Protein AF-0000000079069691 (afdb_homodimer)

Organism: Streptomyces microflavus (NCBI:txid1919)

InterPro domains:
  IPR021354 Protein of unknown function DUF2975 [PF11188] (45-163)

Foldseek 3Di:
DDPVVLVVVLVVLVVVLVVLVVVLVVLVCCLPVVPPVVPDDPPVNVVSVLVSLLSVLVNLLSVLVNVCSVCVVVVVCPDPVVLVSLVSNLVSLLVSLVSLVVVLVVCCVVCVVPVVVSVVSNVVSVVSNVVSVVSVVVSVVVVVVVVVVVVVVVVVVVVVVVD/DDPVVLVVVLVVLVVVLVVLVVVLVVLVCCLPVVPPVVPDDPPVNVVSVLVSLLSVLVNLLSVLVNVCSVCVVVVVCPDPVVLVSLVSNLVSLLVSLVSLVVVLVVCCVVCVVPVVVSVVSNVVSVVSNVVSVVSVVVSVVVVVVVVVVVVVVVVVVVVVVVD

Nearest PDB structures (foldseek):
  3g67-assembly1_A  TM=4.448E-01  e=9.201E+00  Thermotoga maritima
  3ja6-assembly1_I  TM=3.998E-01  e=8.720E+00  Escherichia coli
  3g67-assembly1_A  TM=4.452E-01  e=9.201E+00  Thermotoga maritima
  3ja6-assembly1_I  TM=4.001E-01  e=8.720E+00  Escherichia coli

Secondary structure (DSSP, 8-state):
--HHHHHHHHHHHHHHHHHHHHHHHHHHHHHHS---S--S-TTHHHHHHHHHHHHHHHHHHHHHHHHHHHHHHHT-TTSHHHHHHHHHHHHHHHHHHHHHHHHHHHHGGGGTT-HHHHHHHHHHHHHHHHHHHHHHHHHHHHHHHHHHHHHHHHHHHHHHHH-/--HHHHHHHHHHHHHHHHHHHHHHHHHHHHHHS---S--S-TTHHHHHHHHHHHHHHHHHHHHHHHHHHHHHHHT-TTSHHHHHHHHHHHHHHHHHHHHHHHHHHHHGGGGTT-HHHHHHHHHHHHHHHHHHHHHHHHHHHHHHHHHHHHHHHHHHHHHHHH-

Solvent-accessible surface area (backbone atoms only — not comparable to full-atom values): 17188 Å² total; per-residue (Å²): 135,59,68,66,59,52,52,50,50,51,50,51,49,50,51,51,50,52,48,51,51,50,54,49,49,51,50,51,45,44,63,68,66,58,67,45,75,81,70,76,82,74,72,55,56,62,52,48,52,52,50,50,53,39,51,50,29,50,49,52,33,50,52,36,49,51,54,48,54,53,26,60,74,68,68,52,60,88,36,76,62,48,56,50,37,51,49,50,34,38,50,25,39,46,51,34,26,52,52,47,46,50,52,45,59,69,47,36,75,77,33,64,88,41,58,64,58,50,49,50,49,51,48,50,31,51,49,41,46,48,50,30,48,52,53,49,52,52,50,50,50,41,52,50,52,50,50,51,34,52,50,48,44,49,54,33,52,55,50,34,70,73,76,134,59,69,64,59,52,52,50,50,50,50,51,50,48,50,51,52,53,47,51,52,48,54,48,50,51,50,50,45,44,63,69,66,59,67,44,75,80,70,77,81,73,71,54,56,60,52,50,52,52,50,50,52,40,49,48,28,52,50,53,33,50,52,36,49,52,52,49,53,55,26,60,73,68,68,51,59,88,36,74,60,47,57,49,38,52,49,49,33,38,50,26,39,45,51,34,25,50,52,47,47,51,52,45,60,68,47,38,76,79,33,65,88,42,57,63,58,49,50,51,51,52,48,51,31,50,50,41,44,46,49,31,48,53,52,49,53,51,50,51,50,41,52,50,51,49,51,51,34,52,49,49,45,49,55,31,51,54,50,34,70,73,74

pLDDT: mean 80.6, std 13.01, range [38.53, 94.62]

Sequence (326 aa):
MGKSAVRALRAVLVVVLTGTVFVQALMVWALVGGNDPEDGSLPLTPLRVITILGIGTAQVALVCVWRLVTMVRRGTVFSHAAFRYVDVIIGAIVAAALVWFAVTAINAPGQREDPGVTLIMAGVGVAVLGVALIVLVLRMLLAQAVARDVEAAQMQAELGEVIMGKSAVRALRAVLVVVLTGTVFVQALMVWALVGGNDPEDGSLPLTPLRVITILGIGTAQVALVCVWRLVTMVRRGTVFSHAAFRYVDVIIGAIVAAALVWFAVTAINAPGQREDPGVTLIMAGVGVAVLGVALIVLVLRMLLAQAVARDVEAAQMQAELGEVI

Structure (mmCIF, N/CA/C/O backbone):
data_AF-0000000079069691-model_v1
#
loop_
_entity.id
_entity.type
_entity.pdbx_description
1 polymer 'DUF2975 domain-containing protein'
#
loop_
_atom_site.group_PDB
_atom_site.id
_atom_site.type_symbol
_atom_site.label_atom_id
_atom_site.label_alt_id
_atom_site.label_comp_id
_atom_site.label_asym_id
_atom_site.label_entity_id
_atom_site.label_seq_id
_atom_site.pdbx_PDB_ins_code
_atom_site.Cartn_x
_atom_site.Cartn_y
_atom_site.Cartn_z
_atom_site.occupancy
_atom_site.B_iso_or_equiv
_atom_site.auth_seq_id
_atom_site.auth_comp_id
_atom_site.auth_asym_id
_atom_site.auth_atom_id
_atom_site.pdbx_PDB_model_num
ATOM 1 N N . MET A 1 1 ? -0.326 -21.062 6.043 1 66.88 1 MET A N 1
ATOM 2 C CA . MET A 1 1 ? -0.827 -20.203 7.109 1 66.88 1 MET A CA 1
ATOM 3 C C . MET A 1 1 ? -1.769 -20.969 8.031 1 66.88 1 MET A C 1
ATOM 5 O O . MET A 1 1 ? -2.635 -21.719 7.562 1 66.88 1 MET A O 1
ATOM 9 N N . GLY A 1 2 ? -1.333 -20.875 9.445 1 76.12 2 GLY A N 1
ATOM 10 C CA . GLY A 1 2 ? -2.146 -21.578 10.414 1 76.12 2 GLY A CA 1
ATOM 11 C C . GLY A 1 2 ? -3.502 -20.938 10.648 1 76.12 2 GLY A C 1
ATOM 12 O O . GLY A 1 2 ? -3.711 -19.781 10.305 1 76.12 2 GLY A O 1
ATOM 13 N N . LYS A 1 3 ? -4.426 -21.609 11.023 1 83.88 3 LYS A N 1
ATOM 14 C CA . LYS A 1 3 ? -5.793 -21.188 11.32 1 83.88 3 LYS A CA 1
ATOM 15 C C . LYS A 1 3 ? -5.809 -20.016 12.281 1 83.88 3 LYS A C 1
ATOM 17 O O . LYS A 1 3 ? -6.625 -19.094 12.148 1 83.88 3 LYS A O 1
ATOM 22 N N . SER A 1 4 ? -4.875 -20.141 13.164 1 86.5 4 SER A N 1
ATOM 23 C CA . SER A 1 4 ? -4.832 -19.078 14.164 1 86.5 4 SER A CA 1
ATOM 24 C C . SER A 1 4 ? -4.449 -17.75 13.539 1 86.5 4 SER A C 1
ATOM 26 O O . SER A 1 4 ? -4.977 -16.703 13.922 1 86.5 4 SER A O 1
ATOM 28 N N . ALA A 1 5 ? -3.531 -17.719 12.617 1 83.81 5 ALA A N 1
ATOM 29 C CA . ALA A 1 5 ? -3.098 -16.5 11.938 1 83.81 5 ALA A CA 1
ATOM 30 C C . ALA A 1 5 ? -4.238 -15.875 11.141 1 83.81 5 ALA A C 1
ATOM 32 O O . ALA A 1 5 ? -4.43 -14.656 11.156 1 83.81 5 ALA A O 1
ATOM 33 N N . VAL A 1 6 ? -4.973 -16.734 10.578 1 86.06 6 VAL A N 1
ATOM 34 C CA . VAL A 1 6 ? -6.09 -16.266 9.766 1 86.06 6 VAL A CA 1
ATOM 35 C C . VAL A 1 6 ? -7.16 -15.641 10.664 1 86.06 6 VAL A C 1
ATOM 37 O O . VAL A 1 6 ? -7.695 -14.57 10.359 1 86.06 6 VAL A O 1
ATOM 40 N N . ARG A 1 7 ? -7.438 -16.328 11.734 1 88 7 ARG A N 1
ATOM 41 C CA . ARG A 1 7 ? -8.438 -15.82 12.664 1 88 7 ARG A CA 1
ATOM 42 C C . ARG A 1 7 ? -8.008 -14.469 13.242 1 88 7 ARG A C 1
ATOM 44 O O . ARG A 1 7 ? -8.828 -13.562 13.391 1 88 7 ARG A O 1
ATOM 51 N N . ALA A 1 8 ? -6.742 -14.414 13.562 1 89.81 8 ALA A N 1
ATOM 52 C CA . ALA A 1 8 ? -6.203 -13.164 14.094 1 89.81 8 ALA A CA 1
ATOM 53 C C . ALA A 1 8 ? -6.32 -12.039 13.078 1 89.81 8 ALA A C 1
ATOM 55 O O . ALA A 1 8 ? -6.711 -10.922 13.422 1 89.81 8 ALA A O 1
ATOM 56 N N . LEU A 1 9 ? -6 -12.312 11.867 1 89.5 9 LEU A N 1
ATOM 57 C CA . LEU A 1 9 ? -6.082 -11.312 10.812 1 89.5 9 LEU A CA 1
ATOM 58 C C . LEU A 1 9 ? -7.523 -10.852 10.609 1 89.5 9 LEU A C 1
ATOM 60 O O . LEU A 1 9 ? -7.789 -9.656 10.508 1 89.5 9 LEU A O 1
ATOM 64 N N . ARG A 1 10 ? -8.422 -11.75 10.641 1 90.12 10 ARG A N 1
ATOM 65 C CA . ARG A 1 10 ? -9.836 -11.422 10.492 1 90.12 10 ARG A CA 1
ATOM 66 C C . ARG A 1 10 ? -10.32 -10.547 11.648 1 90.12 10 ARG A C 1
ATOM 68 O O . ARG A 1 10 ? -11.062 -9.594 11.438 1 90.12 10 ARG A O 1
ATOM 75 N N . ALA A 1 11 ? -9.859 -10.898 12.758 1 92 11 ALA A N 1
ATOM 76 C CA . ALA A 1 11 ? -10.227 -10.109 13.93 1 92 11 ALA A CA 1
ATOM 77 C C . ALA A 1 11 ? -9.727 -8.672 13.812 1 92 11 ALA A C 1
ATOM 79 O O . ALA A 1 11 ? -10.469 -7.727 14.07 1 92 11 ALA A O 1
ATOM 80 N N . VAL A 1 12 ? -8.484 -8.578 13.391 1 91.19 12 VAL A N 1
ATOM 81 C CA . VAL A 1 12 ? -7.898 -7.258 13.211 1 91.19 12 VAL A CA 1
ATOM 82 C C . VAL A 1 12 ? -8.688 -6.484 12.156 1 91.19 12 VAL A C 1
ATOM 84 O O . VAL A 1 12 ? -8.992 -5.305 12.344 1 91.19 12 VAL A O 1
ATOM 87 N N . LEU A 1 13 ? -9.023 -7.082 11.133 1 92.75 13 LEU A N 1
ATOM 88 C CA . LEU A 1 13 ? -9.766 -6.438 10.055 1 92.75 13 LEU A CA 1
ATOM 89 C C . LEU A 1 13 ? -11.148 -5.988 10.531 1 92.75 13 LEU A C 1
ATOM 91 O O . LEU A 1 13 ? -11.578 -4.875 10.234 1 92.75 13 LEU A O 1
ATOM 95 N N . VAL A 1 14 ? -11.812 -6.789 11.32 1 92.94 14 VAL A N 1
ATOM 96 C CA . VAL A 1 14 ? -13.133 -6.461 11.844 1 92.94 14 VAL A CA 1
ATOM 97 C C . VAL A 1 14 ? -13.031 -5.242 12.758 1 92.94 14 VAL A C 1
ATOM 99 O O . VAL A 1 14 ? -13.859 -4.328 12.672 1 92.94 14 VAL A O 1
ATOM 102 N N . VAL A 1 15 ? -12.023 -5.246 13.539 1 92.75 15 VAL A N 1
ATOM 103 C CA . VAL A 1 15 ? -11.828 -4.141 14.469 1 92.75 15 VAL A CA 1
ATOM 104 C C . VAL A 1 15 ? -11.555 -2.854 13.695 1 92.75 15 VAL A C 1
ATOM 106 O O . VAL A 1 15 ? -12.133 -1.807 13.992 1 92.75 15 VAL A O 1
ATOM 109 N N . VAL A 1 16 ? -10.703 -2.99 12.727 1 91.69 16 VAL A N 1
ATOM 110 C CA . VAL A 1 16 ? -10.352 -1.814 11.93 1 91.69 16 VAL A CA 1
ATOM 111 C C . VAL A 1 16 ? -11.57 -1.342 11.141 1 91.69 16 VAL A C 1
ATOM 113 O O . VAL A 1 16 ? -11.852 -0.142 11.078 1 91.69 16 VAL A O 1
ATOM 116 N N . LEU A 1 17 ? -12.297 -2.256 10.586 1 92.56 17 LEU A N 1
ATOM 117 C CA . LEU A 1 17 ? -13.477 -1.907 9.805 1 92.56 17 LEU A CA 1
ATOM 118 C C . LEU A 1 17 ? -14.539 -1.255 10.688 1 92.56 17 LEU A C 1
ATOM 120 O O . LEU A 1 17 ? -15.078 -0.203 10.336 1 92.56 17 LEU A O 1
ATOM 124 N N . THR A 1 18 ? -14.82 -1.859 11.82 1 92.56 18 THR A N 1
ATOM 125 C CA . THR A 1 18 ? -15.805 -1.308 12.742 1 92.56 18 THR A CA 1
ATOM 126 C C . THR A 1 18 ? -15.375 0.071 13.234 1 92.56 18 THR A C 1
ATOM 128 O O . THR A 1 18 ? -16.188 0.993 13.312 1 92.56 18 THR A O 1
ATOM 131 N N . GLY A 1 19 ? -14.117 0.149 13.523 1 90.25 19 GLY A N 1
ATOM 132 C CA . GLY A 1 19 ? -13.586 1.432 13.953 1 90.25 19 GLY A CA 1
ATOM 133 C C . GLY A 1 19 ? -13.719 2.52 12.906 1 90.25 19 GLY A C 1
ATOM 134 O O . GLY A 1 19 ? -14.133 3.639 13.219 1 90.25 19 GLY A O 1
ATOM 135 N N . THR A 1 20 ? -13.375 2.266 11.719 1 89.75 20 THR A N 1
ATOM 136 C CA . THR A 1 20 ? -13.461 3.248 10.648 1 89.75 20 THR A CA 1
ATOM 137 C C . THR A 1 20 ? -14.914 3.625 10.375 1 89.75 20 THR A C 1
ATOM 139 O O . THR A 1 20 ? -15.219 4.793 10.117 1 89.75 20 THR A O 1
ATOM 142 N N . VAL A 1 21 ? -15.789 2.693 10.438 1 90.5 21 VAL A N 1
ATOM 143 C CA . VAL A 1 21 ? -17.203 2.971 10.242 1 90.5 21 VAL A CA 1
ATOM 144 C C . VAL A 1 21 ? -17.719 3.885 11.352 1 90.5 21 VAL A C 1
ATOM 146 O O . VAL A 1 21 ? -18.484 4.816 11.094 1 90.5 21 VAL A O 1
ATOM 149 N N . PHE A 1 22 ? -17.234 3.691 12.562 1 91.25 22 PHE A N 1
ATOM 150 C CA . PHE A 1 22 ? -17.641 4.508 13.703 1 91.25 22 PHE A CA 1
ATOM 151 C C . PHE A 1 22 ? -17.156 5.941 13.531 1 91.25 22 PHE A C 1
ATOM 153 O O . PHE A 1 22 ? -17.922 6.887 13.711 1 91.25 22 PHE A O 1
ATOM 160 N N . VAL A 1 23 ? -15.953 5.996 13.195 1 85.19 23 VAL A N 1
ATOM 161 C CA . VAL A 1 23 ? -15.391 7.328 12.984 1 85.19 23 VAL A CA 1
ATOM 162 C C . VAL A 1 23 ? -16.141 8.031 11.852 1 85.19 23 VAL A C 1
ATOM 164 O O . VAL A 1 23 ? -16.438 9.219 11.953 1 85.19 23 VAL A O 1
ATOM 167 N N . GLN A 1 24 ? -16.375 7.309 10.828 1 86.88 24 GLN A N 1
ATOM 168 C CA . GLN A 1 24 ? -17.094 7.875 9.688 1 86.88 24 GLN A CA 1
ATOM 169 C C . GLN A 1 24 ? -18.5 8.312 10.086 1 86.88 24 GLN A C 1
ATOM 171 O O . GLN A 1 24 ? -18.953 9.398 9.703 1 86.88 24 GLN A O 1
ATOM 176 N N . ALA A 1 25 ? -19.203 7.531 10.82 1 88.12 25 ALA A N 1
ATOM 177 C CA . ALA A 1 25 ? -20.547 7.863 11.289 1 88.12 25 ALA A CA 1
ATOM 178 C C . ALA A 1 25 ? -20.547 9.117 12.156 1 88.12 25 ALA A C 1
ATOM 180 O O . ALA A 1 25 ? -21.422 9.977 12.031 1 88.12 25 ALA A O 1
ATOM 181 N N . LEU A 1 26 ? -19.578 9.219 13.023 1 84.44 26 LEU A N 1
ATOM 182 C CA . LEU A 1 26 ? -19.438 10.398 13.867 1 84.44 26 LEU A CA 1
ATOM 183 C C . LEU A 1 26 ? -19.188 11.648 13.031 1 84.44 26 LEU A C 1
ATOM 185 O O . LEU A 1 26 ? -19.719 12.719 13.328 1 84.44 26 LEU A O 1
ATOM 189 N N . MET A 1 27 ? -18.375 11.445 12.078 1 80.12 27 MET A N 1
ATOM 190 C CA . MET A 1 27 ? -18.078 12.57 11.195 1 80.12 27 MET A CA 1
ATOM 191 C C . MET A 1 27 ? -19.328 13.023 10.453 1 80.12 27 MET A C 1
ATOM 193 O O . MET A 1 27 ? -19.594 14.219 10.328 1 80.12 27 MET A O 1
ATOM 197 N N . VAL A 1 28 ? -20.062 12.094 9.922 1 81.88 28 VAL A N 1
ATOM 198 C CA . VAL A 1 28 ? -21.297 12.406 9.203 1 81.88 28 VAL A CA 1
ATOM 199 C C . VAL A 1 28 ? -22.297 13.055 10.148 1 81.88 28 VAL A C 1
ATOM 201 O O . VAL A 1 28 ? -22.969 14.031 9.789 1 81.88 28 VAL A O 1
ATOM 204 N N . TRP A 1 29 ? -22.359 12.516 11.367 1 81.69 29 TRP A N 1
ATOM 205 C CA . TRP A 1 29 ? -23.266 13.07 12.383 1 81.69 29 TRP A CA 1
ATOM 206 C C . TRP A 1 29 ? -22.906 14.523 12.688 1 81.69 29 TRP A C 1
ATOM 208 O O . TRP A 1 29 ? -23.781 15.375 12.789 1 81.69 29 TRP A O 1
ATOM 218 N N . ALA A 1 30 ? -21.703 14.742 12.812 1 75.62 30 ALA A N 1
ATOM 219 C CA . ALA A 1 30 ? -21.234 16.109 13.07 1 75.62 30 ALA A CA 1
ATOM 220 C C . ALA A 1 30 ? -21.547 17.031 11.898 1 75.62 30 ALA A C 1
ATOM 222 O O . ALA A 1 30 ? -21.828 18.203 12.086 1 75.62 30 ALA A O 1
ATOM 223 N N . LEU A 1 31 ? -21.484 16.469 10.789 1 72.94 31 LEU A N 1
ATOM 224 C CA . LEU A 1 31 ? -21.766 17.25 9.586 1 72.94 31 LEU A CA 1
ATOM 225 C C . LEU A 1 31 ? -23.25 17.594 9.492 1 72.94 31 LEU A C 1
ATOM 227 O O . LEU A 1 31 ? -23.609 18.719 9.133 1 72.94 31 LEU A O 1
ATOM 231 N N . VAL A 1 32 ? -24.094 16.656 9.773 1 72 32 VAL A N 1
ATOM 232 C CA . VAL A 1 32 ? -25.531 16.844 9.633 1 72 32 VAL A CA 1
ATOM 233 C C . VAL A 1 32 ? -26.062 17.609 10.844 1 72 32 VAL A C 1
ATOM 235 O O . VAL A 1 32 ? -27 18.391 10.719 1 72 32 VAL A O 1
ATOM 238 N N . GLY A 1 33 ? -25.656 17.125 12.039 1 63.09 33 GLY A N 1
ATOM 239 C CA . GLY A 1 33 ? -26.203 17.734 13.242 1 63.09 33 GLY A CA 1
ATOM 240 C C . GLY A 1 33 ? -25.859 19.203 13.359 1 63.09 33 GLY A C 1
ATOM 241 O O . GLY A 1 33 ? -26.422 19.906 14.203 1 63.09 33 GLY A O 1
ATOM 242 N N . GLY A 1 34 ? -25.328 19.875 12.453 1 57.5 34 GLY A N 1
ATOM 243 C CA . GLY A 1 34 ? -25.141 21.312 12.5 1 57.5 34 GLY A CA 1
ATOM 244 C C . GLY A 1 34 ? -24.172 21.75 13.594 1 57.5 34 GLY A C 1
ATOM 245 O O . GLY A 1 34 ? -24.031 22.953 13.844 1 57.5 34 GLY A O 1
ATOM 246 N N . ASN A 1 35 ? -23.953 20.906 14.578 1 50.69 35 ASN A N 1
ATOM 247 C CA . ASN A 1 35 ? -23.219 21.391 15.742 1 50.69 35 ASN A CA 1
ATOM 248 C C . ASN A 1 35 ? -21.812 21.828 15.375 1 50.69 35 ASN A C 1
ATOM 250 O O . ASN A 1 35 ? -20.828 21.281 15.891 1 50.69 35 ASN A O 1
ATOM 254 N N . ASP A 1 36 ? -21.609 21.797 14.266 1 49.38 36 ASP A N 1
ATOM 255 C CA . ASP A 1 36 ? -20.297 22.391 13.977 1 49.38 36 ASP A CA 1
ATOM 256 C C . ASP A 1 36 ? -20.203 23.812 14.523 1 49.38 36 ASP A C 1
ATOM 258 O O . ASP A 1 36 ? -20.938 24.703 14.078 1 49.38 36 ASP A O 1
ATOM 262 N N . PRO A 1 37 ? -20.219 24.047 15.844 1 46.16 37 PRO A N 1
ATOM 263 C CA . PRO A 1 37 ? -20.141 25.438 16.297 1 46.16 37 PRO A CA 1
ATOM 264 C C . PRO A 1 37 ? -19.422 26.328 15.289 1 46.16 37 PRO A C 1
ATOM 266 O O . PRO A 1 37 ? -19.375 27.547 15.477 1 46.16 37 PRO A O 1
ATOM 269 N N . GLU A 1 38 ? -18.312 25.875 14.797 1 44.03 38 GLU A N 1
ATOM 270 C CA . GLU A 1 38 ? -17.703 26.906 13.961 1 44.03 38 GLU A CA 1
ATOM 271 C C . GLU A 1 38 ? -18.672 27.344 12.852 1 44.03 38 GLU A C 1
ATOM 273 O O . GLU A 1 38 ? -18.969 26.562 11.945 1 44.03 38 GLU A O 1
ATOM 278 N N . ASP A 1 39 ? -19.891 27.859 13.047 1 41.41 39 ASP A N 1
ATOM 279 C CA . ASP A 1 39 ? -20.844 28.625 12.258 1 41.41 39 ASP A CA 1
ATOM 280 C C . ASP A 1 39 ? -20.25 29.016 10.906 1 41.41 39 ASP A C 1
ATOM 282 O O . ASP A 1 39 ? -20.969 29.141 9.914 1 41.41 39 ASP A O 1
ATOM 286 N N . GLY A 1 40 ? -19.484 30.219 10.922 1 38.62 40 GLY A N 1
ATOM 287 C CA . GLY A 1 40 ? -19.125 31.047 9.781 1 38.62 40 GLY A CA 1
ATOM 288 C C . GLY A 1 40 ? -18.609 30.234 8.609 1 38.62 40 GLY A C 1
ATOM 289 O O . GLY A 1 40 ? -19.094 30.375 7.484 1 38.62 40 GLY A O 1
ATOM 290 N N . SER A 1 41 ? -17.203 30.016 8.484 1 41.44 41 SER A N 1
ATOM 291 C CA . SER A 1 41 ? -16.484 29.859 7.223 1 41.44 41 SER A CA 1
ATOM 292 C C . SER A 1 41 ? -16.844 28.547 6.539 1 41.44 41 SER A C 1
ATOM 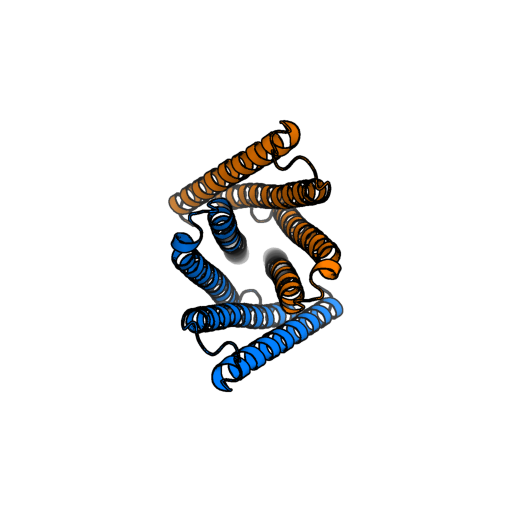294 O O . SER A 1 41 ? -16.938 27.516 7.191 1 41.44 41 SER A O 1
ATOM 296 N N . LEU A 1 42 ? -17.75 28.406 5.508 1 42.38 42 LEU A N 1
ATOM 297 C CA . LEU A 1 42 ? -18.188 27.609 4.363 1 42.38 42 LEU A CA 1
ATOM 298 C C . LEU A 1 42 ? -17.234 26.453 4.102 1 42.38 42 LEU A C 1
ATOM 300 O O . LEU A 1 42 ? -17.594 25.5 3.393 1 42.38 42 LEU A O 1
ATOM 304 N N . PRO A 1 43 ? -15.891 26.609 4.031 1 49.78 43 PRO A N 1
ATOM 305 C CA . PRO A 1 43 ? -14.844 25.844 3.354 1 49.78 43 PRO A CA 1
ATOM 306 C C . PRO A 1 43 ? -14.688 24.438 3.934 1 49.78 43 PRO A C 1
ATOM 308 O O . PRO A 1 43 ? -14.156 23.547 3.268 1 49.78 43 PRO A O 1
ATOM 311 N N . LEU A 1 44 ? -15.164 24.141 5.184 1 56.72 44 LEU A N 1
ATOM 312 C CA . LEU A 1 44 ? -14.867 22.859 5.828 1 56.72 44 LEU A CA 1
ATOM 313 C C . LEU A 1 44 ? -15.797 21.766 5.32 1 56.72 44 LEU A C 1
ATOM 315 O O . LEU A 1 44 ? -15.414 20.594 5.285 1 56.72 44 LEU A O 1
ATOM 319 N N . THR A 1 45 ? -16.922 22.141 4.875 1 63.22 45 THR A N 1
ATOM 320 C CA . THR A 1 45 ? -17.875 21.141 4.434 1 63.22 45 THR A CA 1
ATOM 321 C C . THR A 1 45 ? -17.312 20.344 3.264 1 63.22 45 THR A C 1
ATOM 323 O O . THR A 1 45 ? -17.328 19.109 3.285 1 63.22 45 THR A O 1
ATOM 326 N N . PRO A 1 46 ? -16.844 21.141 2.342 1 64.69 46 PRO A N 1
ATOM 327 C CA . PRO A 1 46 ? -16.312 20.328 1.243 1 64.69 46 PRO A CA 1
ATOM 328 C C . PRO A 1 46 ? -15.164 19.422 1.683 1 64.69 46 PRO A C 1
ATOM 330 O O . PRO A 1 46 ? -15.047 18.281 1.205 1 64.69 46 PRO A O 1
ATOM 333 N N . LEU A 1 47 ? -14.398 19.906 2.656 1 69.69 47 LEU A N 1
ATOM 334 C CA . LEU A 1 47 ? -13.273 19.109 3.125 1 69.69 47 LEU A CA 1
ATOM 335 C C . LEU A 1 47 ? -13.758 17.891 3.893 1 69.69 47 LEU A C 1
ATOM 337 O O . LEU A 1 47 ? -13.156 16.812 3.799 1 69.69 47 LEU A O 1
ATOM 341 N N . ARG A 1 48 ? -14.883 18.156 4.52 1 75.75 48 ARG A N 1
ATOM 342 C CA . ARG A 1 48 ? -15.438 17.016 5.262 1 75.75 48 ARG A CA 1
ATOM 343 C C . ARG A 1 48 ? -16 15.969 4.316 1 75.75 48 ARG A C 1
ATOM 345 O O . ARG A 1 48 ? -15.812 14.773 4.527 1 75.75 48 ARG A O 1
ATOM 352 N N . VAL A 1 49 ? -16.578 16.438 3.314 1 78.62 49 VAL A N 1
ATOM 353 C CA . VAL A 1 49 ? -17.141 15.531 2.324 1 78.62 49 VAL A CA 1
ATOM 354 C C . VAL A 1 49 ? -16.016 14.742 1.645 1 78.62 49 VAL A C 1
ATOM 356 O O . VAL A 1 49 ? -16.141 13.531 1.459 1 78.62 49 VAL A O 1
ATOM 359 N N . ILE A 1 50 ? -14.969 15.375 1.391 1 80.62 50 ILE A N 1
ATOM 360 C CA . ILE A 1 50 ? -13.836 14.75 0.722 1 80.62 50 ILE A CA 1
ATOM 361 C C . ILE A 1 50 ? -13.195 13.711 1.648 1 80.62 50 ILE A C 1
ATOM 363 O O . ILE A 1 50 ? -12.797 12.633 1.203 1 80.62 50 ILE A O 1
ATOM 367 N N . THR A 1 51 ? -13.133 14.023 2.883 1 80.75 51 THR A N 1
ATOM 368 C CA . THR A 1 51 ? -12.586 13.094 3.863 1 80.75 51 THR A CA 1
ATOM 369 C C . THR A 1 51 ? -13.469 11.859 3.998 1 80.75 51 THR A C 1
ATOM 371 O O . THR A 1 51 ? -12.969 10.734 4.086 1 80.75 51 THR A O 1
ATOM 374 N N . ILE A 1 52 ? -14.711 12.086 3.969 1 84.44 52 ILE A N 1
ATOM 375 C CA . ILE A 1 52 ? -15.656 10.984 4.066 1 84.44 52 ILE A CA 1
ATOM 376 C C . ILE A 1 52 ? -15.516 10.07 2.85 1 84.44 52 ILE A C 1
ATOM 378 O O . ILE A 1 52 ? -15.492 8.844 2.986 1 84.44 52 ILE A O 1
ATOM 382 N N . LEU A 1 53 ? -15.391 10.711 1.719 1 82.88 53 LEU A N 1
ATOM 383 C CA . LEU A 1 53 ? -15.195 9.945 0.492 1 82.88 53 LEU A CA 1
ATOM 384 C C . LEU A 1 53 ? -13.906 9.133 0.556 1 82.88 53 LEU A C 1
ATOM 386 O O . LEU A 1 53 ? -13.875 7.973 0.153 1 82.88 53 LEU A O 1
ATOM 390 N N . GLY A 1 54 ? -12.867 9.703 1.061 1 86.25 54 GLY A N 1
ATOM 391 C CA . GLY A 1 54 ? -11.594 9.016 1.221 1 86.25 54 GLY A CA 1
ATOM 392 C C . GLY A 1 54 ? -11.68 7.82 2.156 1 86.25 54 GLY A C 1
ATOM 393 O O . GLY A 1 54 ? -11.172 6.742 1.841 1 86.25 54 GLY A O 1
ATOM 394 N N . ILE A 1 55 ? -12.359 8 3.193 1 86.94 55 ILE A N 1
ATOM 395 C CA . ILE A 1 55 ? -12.531 6.922 4.156 1 86.94 55 ILE A CA 1
ATOM 396 C C . ILE A 1 55 ? -13.352 5.797 3.533 1 86.94 55 ILE A C 1
ATOM 398 O O . ILE A 1 55 ? -13.078 4.617 3.762 1 86.94 55 ILE A O 1
ATOM 402 N N . GLY A 1 56 ? -14.312 6.281 2.795 1 89.81 56 GLY A N 1
ATOM 403 C CA . GLY A 1 56 ? -15.125 5.305 2.092 1 89.81 56 GLY A CA 1
ATOM 404 C C . GLY A 1 56 ? -14.32 4.402 1.18 1 89.81 56 GLY A C 1
ATOM 405 O O . GLY A 1 56 ? -14.539 3.189 1.139 1 89.81 56 GLY A O 1
ATOM 406 N N . THR A 1 57 ? -13.391 4.898 0.479 1 90.31 57 THR A N 1
ATOM 407 C CA . THR A 1 57 ? -12.547 4.102 -0.408 1 90.31 57 THR A CA 1
ATOM 408 C C . THR A 1 57 ? -11.695 3.121 0.391 1 90.31 57 THR A C 1
ATOM 410 O O . THR A 1 57 ? -11.477 1.987 -0.039 1 90.31 57 THR A O 1
ATOM 413 N N . ALA A 1 58 ? -11.266 3.584 1.516 1 89.75 58 ALA A N 1
ATOM 414 C CA . ALA A 1 58 ? -10.492 2.711 2.395 1 89.75 58 ALA A CA 1
ATOM 415 C C . ALA A 1 58 ? -11.336 1.544 2.893 1 89.75 58 ALA A C 1
ATOM 417 O O . ALA A 1 58 ? -10.844 0.417 3.002 1 89.75 58 ALA A O 1
ATOM 418 N N . GLN A 1 59 ? -12.555 1.85 3.152 1 90.94 59 GLN A N 1
ATOM 419 C CA . GLN A 1 59 ? -13.453 0.802 3.623 1 90.94 59 GLN A CA 1
ATOM 420 C C . GLN A 1 59 ? -13.68 -0.254 2.547 1 90.94 59 GLN A C 1
ATOM 422 O O . GLN A 1 59 ? -13.688 -1.453 2.836 1 90.94 59 GLN A O 1
ATOM 427 N N . VAL A 1 60 ? -13.797 0.216 1.401 1 92.62 60 VAL A N 1
ATOM 428 C CA . VAL A 1 60 ? -13.953 -0.709 0.284 1 92.62 60 VAL A CA 1
ATOM 429 C C . VAL A 1 60 ? -12.734 -1.62 0.193 1 92.62 60 VAL A C 1
ATOM 431 O O . VAL A 1 60 ? -12.867 -2.838 0.042 1 92.62 60 VAL A O 1
ATOM 434 N N . ALA A 1 61 ? -11.602 -1.031 0.32 1 92.88 61 ALA A N 1
ATOM 435 C CA . ALA A 1 61 ? -10.367 -1.811 0.287 1 92.88 61 ALA A CA 1
ATOM 436 C C . ALA A 1 61 ? -10.336 -2.834 1.419 1 92.88 61 ALA A C 1
ATOM 438 O O . ALA A 1 61 ? -9.953 -3.986 1.211 1 92.88 61 ALA A O 1
ATOM 439 N N . LEU A 1 62 ? -10.797 -2.475 2.539 1 92.81 62 LEU A N 1
ATOM 440 C CA . LEU A 1 62 ? -10.789 -3.361 3.697 1 92.81 62 LEU A CA 1
ATOM 441 C C . LEU A 1 62 ? -11.734 -4.539 3.488 1 92.81 62 LEU A C 1
ATOM 443 O O . LEU A 1 62 ? -11.398 -5.68 3.82 1 92.81 62 LEU A O 1
ATOM 447 N N . VAL A 1 63 ? -12.844 -4.273 2.941 1 93 63 VAL A N 1
ATOM 448 C CA . VAL A 1 63 ? -13.812 -5.332 2.666 1 93 63 VAL A CA 1
ATOM 449 C C . VAL A 1 63 ? -13.234 -6.309 1.646 1 93 63 VAL A C 1
ATOM 451 O O . VAL A 1 63 ? -13.383 -7.523 1.786 1 93 63 VAL A O 1
ATOM 454 N N . CYS A 1 64 ? -12.586 -5.73 0.703 1 92 64 CYS A N 1
ATOM 455 C CA . CYS A 1 64 ? -11.961 -6.582 -0.303 1 92 64 CYS A CA 1
ATOM 456 C C . CYS A 1 64 ? -10.883 -7.461 0.32 1 92 64 CYS A C 1
ATOM 458 O O . CYS A 1 64 ? -10.766 -8.641 -0.026 1 92 64 CYS A O 1
ATOM 460 N N . VAL A 1 65 ? -10.141 -6.941 1.195 1 91.88 65 VAL A N 1
ATOM 461 C CA . VAL A 1 65 ? -9.102 -7.711 1.875 1 91.88 65 VAL A CA 1
ATOM 462 C C . VAL A 1 65 ? -9.75 -8.828 2.695 1 91.88 65 VAL A C 1
ATOM 464 O O . VAL A 1 65 ? -9.25 -9.961 2.711 1 91.88 65 VAL A O 1
ATOM 467 N N . TRP A 1 66 ? -10.898 -8.469 3.303 1 90.81 66 TRP A N 1
ATOM 468 C CA . TRP A 1 66 ? -11.641 -9.469 4.062 1 90.81 66 TRP A CA 1
ATOM 469 C C . TRP A 1 66 ? -12.047 -10.633 3.172 1 90.81 66 TRP A C 1
ATOM 471 O O . TRP A 1 66 ? -11.844 -11.797 3.531 1 90.81 66 TRP A O 1
ATOM 481 N N . ARG A 1 67 ? -12.469 -10.305 2.121 1 90.12 67 ARG A N 1
ATOM 482 C CA . ARG A 1 67 ? -12.883 -11.344 1.177 1 90.12 67 ARG A CA 1
ATOM 483 C C . ARG A 1 67 ? -11.68 -12.156 0.696 1 90.12 67 ARG A C 1
ATOM 485 O O . ARG A 1 67 ? -11.766 -13.375 0.571 1 90.12 67 ARG A O 1
ATOM 492 N N . LEU A 1 68 ? -10.562 -11.562 0.51 1 86.44 68 LEU A N 1
ATOM 493 C CA . LEU A 1 68 ? -9.344 -12.234 0.075 1 86.44 68 LEU A CA 1
ATOM 494 C C . LEU A 1 68 ? -8.844 -13.195 1.146 1 86.44 68 LEU A C 1
ATOM 496 O O . LEU A 1 68 ? -8.43 -14.32 0.837 1 86.44 68 LEU A O 1
ATOM 500 N N . VAL A 1 69 ? -8.922 -12.734 2.336 1 87.25 69 VAL A N 1
ATOM 501 C CA . VAL A 1 69 ? -8.461 -13.562 3.439 1 87.25 69 VAL A CA 1
ATOM 502 C C . VAL A 1 69 ? -9.344 -14.805 3.566 1 87.25 69 VAL A C 1
ATOM 504 O O . VAL A 1 69 ? -8.859 -15.898 3.857 1 87.25 69 VAL A O 1
ATOM 507 N N . THR A 1 70 ? -10.648 -14.656 3.33 1 87.06 70 THR A N 1
ATOM 508 C CA . THR A 1 70 ? -11.562 -15.797 3.336 1 87.06 70 THR A CA 1
ATOM 509 C C . THR A 1 70 ? -11.203 -16.781 2.232 1 87.06 70 THR A C 1
ATOM 511 O O . THR A 1 70 ? -11.227 -18 2.447 1 87.06 70 THR A O 1
ATOM 514 N N . MET A 1 71 ? -10.781 -16.25 1.187 1 83.88 71 MET A N 1
ATOM 515 C CA . MET A 1 71 ? -10.414 -17.094 0.055 1 83.88 71 MET A CA 1
ATOM 516 C C . MET A 1 71 ? -9.125 -17.859 0.349 1 83.88 71 MET A C 1
ATOM 518 O O . MET A 1 71 ? -8.977 -19.016 -0.068 1 83.88 71 MET A O 1
ATOM 522 N N . VAL A 1 72 ? -8.156 -17.219 1.063 1 81.56 72 VAL A N 1
ATOM 523 C CA . VAL A 1 72 ? -6.914 -17.875 1.455 1 81.56 72 VAL A CA 1
ATOM 524 C C . VAL A 1 72 ? -7.219 -19.062 2.361 1 81.56 72 VAL A C 1
ATOM 526 O O . VAL A 1 72 ? -6.605 -20.125 2.232 1 81.56 72 VAL A O 1
ATOM 529 N N . ARG A 1 73 ? -8.203 -18.859 3.17 1 78.94 73 ARG A N 1
ATOM 530 C CA . ARG A 1 73 ? -8.57 -19.922 4.102 1 78.94 73 ARG A CA 1
ATOM 531 C C . ARG A 1 73 ? -9.25 -21.078 3.373 1 78.94 73 ARG A C 1
ATOM 533 O O . ARG A 1 73 ? -9.023 -22.25 3.705 1 78.94 73 ARG A O 1
ATOM 540 N N . ARG A 1 74 ? -9.953 -20.719 2.32 1 77.81 74 ARG A N 1
ATOM 541 C CA . ARG A 1 74 ? -10.727 -21.734 1.62 1 77.81 74 ARG A CA 1
ATOM 542 C C . ARG A 1 74 ? -9.906 -22.391 0.514 1 77.81 74 ARG A C 1
ATOM 544 O O . ARG A 1 74 ? -10.32 -23.391 -0.076 1 77.81 74 ARG A O 1
ATOM 551 N N . GLY A 1 75 ? -8.773 -21.875 0.272 1 72.75 75 GLY A N 1
ATOM 552 C CA . GLY A 1 75 ? -7.91 -22.438 -0.755 1 72.75 75 GLY A CA 1
ATOM 553 C C . GLY A 1 75 ? -8.383 -22.125 -2.164 1 72.75 75 GLY A C 1
ATOM 554 O O . GLY A 1 75 ? -8.031 -22.844 -3.109 1 72.75 75 GLY A O 1
ATOM 555 N N . THR A 1 76 ? -9.289 -21.094 -2.295 1 67.69 76 THR A N 1
ATOM 556 C CA . THR A 1 76 ? -9.844 -20.734 -3.602 1 67.69 76 THR A CA 1
ATOM 557 C C . THR A 1 76 ? -9.133 -19.516 -4.18 1 67.69 76 THR A C 1
ATOM 559 O O . THR A 1 76 ? -9.766 -18.656 -4.793 1 67.69 76 THR A O 1
ATOM 562 N N . VAL A 1 77 ? -7.852 -19.406 -4.039 1 62.16 77 VAL A N 1
ATOM 563 C CA . VAL A 1 77 ? -7.07 -18.219 -4.391 1 62.16 77 VAL A CA 1
ATOM 564 C C . VAL A 1 77 ? -6.977 -18.094 -5.91 1 62.16 77 VAL A C 1
ATOM 566 O O . VAL A 1 77 ? -6.773 -17 -6.441 1 62.16 77 VAL A O 1
ATOM 569 N N . PHE A 1 78 ? -7.211 -19.109 -6.703 1 62.31 78 PHE A N 1
ATOM 570 C CA . PHE A 1 78 ? -7.055 -19.094 -8.156 1 62.31 78 PHE A CA 1
ATOM 571 C C . PHE A 1 78 ? -8.383 -18.797 -8.836 1 62.31 78 PHE A C 1
ATOM 573 O O . PHE A 1 78 ? -8.555 -19.078 -10.031 1 62.31 78 PHE A O 1
ATOM 580 N N . SER A 1 79 ? -9.18 -18.141 -8.047 1 67.19 79 SER A N 1
ATOM 581 C CA . SER A 1 79 ? -10.43 -17.812 -8.719 1 67.19 79 SER A CA 1
ATOM 582 C C . SER A 1 79 ? -10.359 -16.422 -9.344 1 67.19 79 SER A C 1
ATOM 584 O O . SER A 1 79 ? -9.539 -15.586 -8.938 1 67.19 79 SER A O 1
ATOM 586 N N . HIS A 1 80 ? -10.969 -16.312 -10.477 1 74.69 80 HIS A N 1
ATOM 587 C CA . HIS A 1 80 ? -11.133 -15.023 -11.148 1 74.69 80 HIS A CA 1
ATOM 588 C C . HIS A 1 80 ? -11.602 -13.953 -10.172 1 74.69 80 HIS A C 1
ATOM 590 O O . HIS A 1 80 ? -11.227 -12.781 -10.297 1 74.69 80 HIS A O 1
ATOM 596 N N . ALA A 1 81 ? -12.133 -14.398 -9.18 1 73.5 81 ALA A N 1
ATOM 597 C CA . ALA A 1 81 ? -12.68 -13.477 -8.195 1 73.5 81 ALA A CA 1
ATOM 598 C C . ALA A 1 81 ? -11.57 -12.812 -7.387 1 73.5 81 ALA A C 1
ATOM 600 O O . ALA A 1 81 ? -11.656 -11.617 -7.066 1 73.5 81 ALA A O 1
ATOM 601 N N . ALA A 1 82 ? -10.516 -13.5 -7.105 1 76.31 82 ALA A N 1
ATOM 602 C CA . ALA A 1 82 ? -9.398 -12.953 -6.344 1 76.31 82 ALA A CA 1
ATOM 603 C C . ALA A 1 82 ? -8.742 -11.797 -7.086 1 76.31 82 ALA A C 1
ATOM 605 O O . ALA A 1 82 ? -8.469 -10.75 -6.492 1 76.31 82 ALA A O 1
ATOM 606 N N . PHE A 1 83 ? -8.633 -11.883 -8.328 1 83.94 83 PHE A N 1
ATOM 607 C CA . PHE A 1 83 ? -8.016 -10.836 -9.141 1 83.94 83 PHE A CA 1
ATOM 608 C C . PHE A 1 83 ? -8.922 -9.617 -9.227 1 83.94 83 PHE A C 1
ATOM 610 O O . PHE A 1 83 ? -8.445 -8.477 -9.234 1 83.94 83 PHE A O 1
ATOM 617 N N . ARG A 1 84 ? -10.18 -9.93 -9.195 1 86.94 84 ARG A N 1
ATOM 618 C CA . ARG A 1 84 ? -11.125 -8.82 -9.234 1 86.94 84 ARG A CA 1
ATOM 619 C C . ARG A 1 84 ? -11.062 -7.988 -7.957 1 86.94 84 ARG A C 1
ATOM 621 O O . ARG A 1 84 ? -11.094 -6.758 -8.008 1 86.94 84 ARG A O 1
ATOM 628 N N . TYR A 1 85 ? -10.922 -8.695 -6.895 1 89.75 85 TYR A N 1
ATOM 629 C CA . TYR A 1 85 ? -10.82 -7.992 -5.621 1 89.75 85 TYR A CA 1
ATOM 630 C C . TYR A 1 85 ? -9.539 -7.176 -5.551 1 89.75 85 TYR A C 1
ATOM 632 O O . TYR A 1 85 ? -9.531 -6.055 -5.035 1 89.75 85 TYR A O 1
ATOM 640 N N . VAL A 1 86 ? -8.453 -7.691 -6.043 1 89.38 86 VAL A N 1
ATOM 641 C CA . VAL A 1 86 ? -7.188 -6.969 -6.059 1 89.38 86 VAL A CA 1
ATOM 642 C C . VAL A 1 86 ? -7.305 -5.738 -6.957 1 89.38 86 VAL A C 1
ATOM 644 O O . VAL A 1 86 ? -6.824 -4.66 -6.605 1 89.38 86 VAL A O 1
ATOM 647 N N . ASP A 1 87 ? -8.039 -5.875 -8.039 1 91.69 87 ASP A N 1
ATOM 648 C CA . ASP A 1 87 ? -8.266 -4.75 -8.938 1 91.69 87 ASP A CA 1
ATOM 649 C C . ASP A 1 87 ? -9.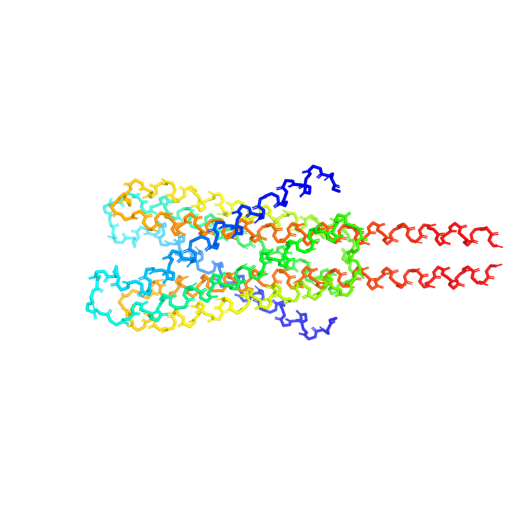094 -3.662 -8.25 1 91.69 87 ASP A C 1
ATOM 651 O O . ASP A 1 87 ? -8.836 -2.471 -8.43 1 91.69 87 ASP A O 1
ATOM 655 N N . VAL A 1 88 ? -10.047 -4.145 -7.566 1 92.75 88 VAL A N 1
ATOM 656 C CA . VAL A 1 88 ? -10.883 -3.205 -6.832 1 92.75 88 VAL A CA 1
ATOM 657 C C . VAL A 1 88 ? -10.047 -2.475 -5.781 1 92.75 88 VAL A C 1
ATOM 659 O O . VAL A 1 88 ? -10.195 -1.264 -5.594 1 92.75 88 VAL A O 1
ATOM 662 N N . ILE A 1 89 ? -9.141 -3.148 -5.137 1 93.62 89 ILE A N 1
ATOM 663 C CA . ILE A 1 89 ? -8.258 -2.553 -4.141 1 93.62 89 ILE A CA 1
ATOM 664 C C . ILE A 1 89 ? -7.379 -1.489 -4.797 1 93.62 89 ILE A C 1
ATOM 666 O O . ILE A 1 89 ? -7.273 -0.367 -4.297 1 93.62 89 ILE A O 1
ATOM 670 N N . ILE A 1 90 ? -6.805 -1.804 -5.879 1 94.06 90 ILE A N 1
ATOM 671 C CA . ILE A 1 90 ? -5.965 -0.868 -6.617 1 94.06 90 ILE A CA 1
ATOM 672 C C . ILE A 1 90 ? -6.781 0.361 -7.008 1 94.06 90 ILE A C 1
ATOM 674 O O . ILE A 1 90 ? -6.344 1.496 -6.805 1 94.06 90 ILE A O 1
ATOM 678 N N . GLY A 1 91 ? -7.996 0.066 -7.535 1 94.25 91 GLY A N 1
ATOM 679 C CA . GLY A 1 91 ? -8.883 1.159 -7.91 1 94.25 91 GLY A CA 1
ATOM 680 C C . GLY A 1 91 ? -9.242 2.061 -6.742 1 94.25 91 GLY A C 1
ATOM 681 O O . GLY A 1 91 ? -9.281 3.285 -6.887 1 94.25 91 GLY A O 1
ATOM 682 N N . ALA A 1 92 ? -9.445 1.474 -5.645 1 94.38 92 ALA A N 1
ATOM 683 C CA . ALA A 1 92 ? -9.781 2.223 -4.438 1 94.38 92 ALA A CA 1
ATOM 684 C C . ALA A 1 92 ? -8.617 3.098 -3.986 1 94.38 92 ALA A C 1
ATOM 686 O O . ALA A 1 92 ? -8.812 4.254 -3.609 1 94.38 92 ALA A O 1
ATOM 687 N N . ILE A 1 93 ? -7.414 2.574 -4.027 1 94.62 93 ILE A N 1
ATOM 688 C CA . ILE A 1 93 ? -6.227 3.318 -3.615 1 94.62 93 ILE A CA 1
ATOM 689 C C . ILE A 1 93 ? -5.98 4.477 -4.582 1 94.62 93 ILE A C 1
ATOM 691 O O . ILE A 1 93 ? -5.688 5.594 -4.156 1 94.62 93 ILE A O 1
ATOM 695 N N . VAL A 1 94 ? -6.191 4.266 -5.844 1 94.56 94 VAL A N 1
ATOM 696 C CA . VAL A 1 94 ? -6.012 5.301 -6.855 1 94.56 94 VAL A CA 1
ATOM 697 C C . VAL A 1 94 ? -7.059 6.395 -6.668 1 94.56 94 VAL A C 1
ATOM 699 O O . VAL A 1 94 ? -6.734 7.586 -6.719 1 94.56 94 VAL A O 1
ATOM 702 N N . ALA A 1 95 ? -8.25 5.977 -6.438 1 94.38 95 ALA A N 1
ATOM 703 C CA . ALA A 1 95 ? -9.32 6.938 -6.188 1 94.38 95 ALA A CA 1
ATOM 704 C C . ALA A 1 95 ? -9.008 7.809 -4.977 1 94.38 95 ALA A C 1
ATOM 706 O O . ALA A 1 95 ? -9.188 9.023 -5.008 1 94.38 95 ALA A O 1
ATOM 707 N N . ALA A 1 96 ? -8.523 7.141 -3.961 1 93.5 96 ALA A N 1
ATOM 708 C CA . ALA A 1 96 ? -8.133 7.867 -2.758 1 93.5 96 ALA A CA 1
ATOM 709 C C . ALA A 1 96 ? -7.004 8.852 -3.057 1 93.5 96 ALA A C 1
ATOM 711 O O . ALA A 1 96 ? -7.027 9.992 -2.578 1 93.5 96 ALA A O 1
ATOM 712 N N . ALA A 1 97 ? -6.035 8.391 -3.84 1 94.44 97 ALA A N 1
ATOM 713 C CA . ALA A 1 97 ? -4.938 9.273 -4.227 1 94.44 97 ALA A CA 1
ATOM 714 C C . ALA A 1 97 ? -5.453 10.477 -5.008 1 94.44 97 ALA A C 1
ATOM 716 O O . ALA A 1 97 ? -5.027 11.609 -4.766 1 94.44 97 ALA A O 1
ATOM 717 N N . LEU A 1 98 ? -6.371 10.234 -5.926 1 93.19 98 LEU A N 1
ATOM 718 C CA . LEU A 1 98 ? -6.93 11.305 -6.738 1 93.19 98 LEU A CA 1
ATOM 719 C C . LEU A 1 98 ? -7.684 12.312 -5.871 1 93.19 98 LEU A C 1
ATOM 721 O O . LEU A 1 98 ? -7.551 13.523 -6.059 1 93.19 98 LEU A O 1
ATOM 725 N N . VAL A 1 99 ? -8.438 11.836 -4.945 1 91.12 99 VAL A N 1
ATOM 726 C CA . VAL A 1 99 ? -9.141 12.703 -4.004 1 91.12 99 VAL A CA 1
ATOM 727 C C . VAL A 1 99 ? -8.125 13.531 -3.215 1 91.12 99 VAL A C 1
ATOM 729 O O . VAL A 1 99 ? -8.312 14.734 -3.029 1 91.12 99 VAL A O 1
ATOM 732 N N . TRP A 1 100 ? -7.062 12.922 -2.773 1 91 100 TRP A N 1
ATOM 733 C CA . TRP A 1 100 ? -6.016 13.609 -2.023 1 91 100 TRP A CA 1
ATOM 734 C C . TRP A 1 100 ? -5.363 14.695 -2.873 1 91 100 TRP A C 1
ATOM 736 O O . TRP A 1 100 ? -5.133 15.812 -2.398 1 91 100 TRP A O 1
ATOM 746 N N . PHE A 1 101 ? -5.141 14.414 -4.125 1 93.25 101 PHE A N 1
ATOM 747 C CA . PHE A 1 101 ? -4.543 15.406 -5.012 1 93.25 101 PHE A CA 1
ATOM 748 C C . PHE A 1 101 ? -5.5 16.562 -5.258 1 93.25 101 PHE A C 1
ATOM 750 O O . PHE A 1 101 ? -5.074 17.719 -5.395 1 93.25 101 PHE A O 1
ATOM 757 N N . ALA A 1 102 ? -6.727 16.25 -5.344 1 89.69 102 ALA A N 1
ATOM 758 C CA . ALA A 1 102 ? -7.723 17.312 -5.488 1 89.69 102 ALA A CA 1
ATOM 759 C C . ALA A 1 102 ? -7.719 18.234 -4.2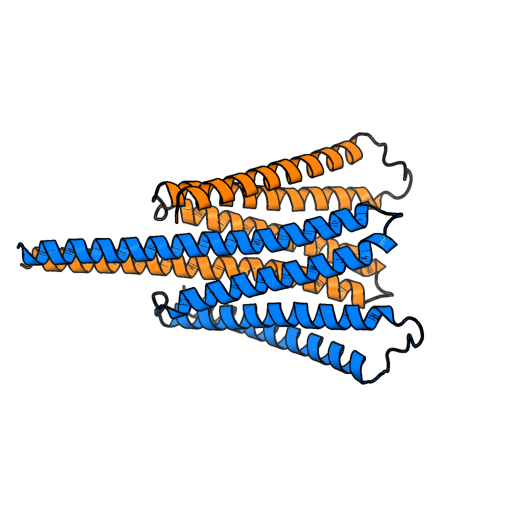7 1 89.69 102 ALA A C 1
ATOM 761 O O . ALA A 1 102 ? -7.734 19.453 -4.414 1 89.69 102 ALA A O 1
ATOM 762 N N . VAL A 1 103 ? -7.664 17.672 -3.115 1 87.25 103 VAL A N 1
ATOM 763 C CA . VAL A 1 103 ? -7.609 18.453 -1.882 1 87.25 103 VAL A CA 1
ATOM 764 C C . VAL A 1 103 ? -6.332 19.297 -1.855 1 87.25 103 VAL A C 1
ATOM 766 O O . VAL A 1 103 ? -6.363 20.469 -1.469 1 87.25 103 VAL A O 1
ATOM 769 N N . THR A 1 104 ? -5.254 18.672 -2.236 1 88.44 104 THR A N 1
ATOM 770 C CA . THR A 1 104 ? -3.979 19.375 -2.264 1 88.44 104 THR A CA 1
ATOM 771 C C . THR A 1 104 ? -4.031 20.547 -3.23 1 88.44 104 THR A C 1
ATOM 773 O O . THR A 1 104 ? -3.555 21.641 -2.912 1 88.44 104 THR A O 1
ATOM 776 N N . ALA A 1 105 ? -4.645 20.375 -4.344 1 88.12 105 ALA A N 1
ATOM 777 C CA . ALA A 1 105 ? -4.746 21.422 -5.352 1 88.12 105 ALA A CA 1
ATOM 778 C C . ALA A 1 105 ? -5.629 22.562 -4.859 1 88.12 105 ALA A C 1
ATOM 780 O O . ALA A 1 105 ? -5.344 23.734 -5.125 1 88.12 105 ALA A O 1
ATOM 781 N N . ILE A 1 106 ? -6.645 22.25 -4.16 1 83.69 106 ILE A N 1
ATOM 782 C CA . ILE A 1 106 ? -7.582 23.25 -3.662 1 83.69 106 ILE A CA 1
ATOM 783 C C . ILE A 1 106 ? -6.93 24.062 -2.539 1 83.69 106 ILE A C 1
ATOM 785 O O . ILE A 1 106 ? -7.168 25.266 -2.41 1 83.69 106 ILE A O 1
ATOM 789 N N . ASN A 1 107 ? -6.09 23.422 -1.74 1 81.94 107 ASN A N 1
ATOM 790 C CA . ASN A 1 107 ? -5.445 24.078 -0.609 1 81.94 107 ASN A CA 1
ATOM 791 C C . ASN A 1 107 ? -4.203 24.859 -1.044 1 81.94 107 ASN A C 1
ATOM 793 O O . ASN A 1 107 ? -3.713 25.719 -0.31 1 81.94 107 ASN A O 1
ATOM 797 N N . ALA A 1 108 ? -3.643 24.594 -2.16 1 79.44 108 ALA A N 1
ATOM 798 C CA . ALA A 1 108 ? -2.352 25.094 -2.617 1 79.44 108 ALA A CA 1
ATOM 799 C C . ALA A 1 108 ? -2.35 26.625 -2.674 1 79.44 108 ALA A C 1
ATOM 801 O O . ALA A 1 108 ? -1.398 27.266 -2.221 1 79.44 108 ALA A O 1
ATOM 802 N N . PRO A 1 109 ? -3.402 27.219 -3.164 1 71.88 109 PRO A N 1
ATOM 803 C CA . PRO A 1 109 ? -3.365 28.688 -3.248 1 71.88 109 PRO A CA 1
ATOM 804 C C . PRO A 1 109 ? -3.307 29.359 -1.878 1 71.88 109 PRO A C 1
ATOM 806 O O . PRO A 1 109 ? -2.723 30.438 -1.738 1 71.88 109 PRO A O 1
ATOM 809 N N . GLY A 1 110 ? -3.803 28.688 -0.964 1 69.44 110 GLY A N 1
ATOM 810 C CA . GLY A 1 110 ? -3.775 29.25 0.378 1 69.44 110 GLY A CA 1
ATOM 811 C C . GLY A 1 110 ? -2.436 29.078 1.068 1 69.44 110 GLY A C 1
ATOM 812 O O . GLY A 1 110 ? -2.168 29.719 2.086 1 69.44 110 GLY A O 1
ATOM 813 N N . GLN A 1 111 ? -1.653 28.125 0.581 1 64.31 111 GLN A N 1
ATOM 814 C CA . GLN A 1 111 ? -0.371 27.828 1.206 1 64.31 111 GLN A CA 1
ATOM 815 C C . GLN A 1 111 ? 0.78 28.484 0.45 1 64.31 111 GLN A C 1
ATOM 817 O O . GLN A 1 111 ? 1.912 28 0.489 1 64.31 111 GLN A O 1
ATOM 822 N N . ARG A 1 112 ? 0.487 29.453 -0.245 1 67.69 112 ARG A N 1
ATOM 823 C CA . ARG A 1 112 ? 1.49 30.125 -1.058 1 67.69 112 ARG A CA 1
ATOM 824 C C . ARG A 1 112 ? 2.646 30.625 -0.197 1 67.69 112 ARG A C 1
ATOM 826 O O . ARG A 1 112 ? 3.799 30.625 -0.636 1 67.69 112 ARG A O 1
ATOM 833 N N . GLU A 1 113 ? 2.334 30.875 1.016 1 68.56 113 GLU A N 1
ATOM 834 C CA . GLU A 1 113 ? 3.389 31.375 1.891 1 68.56 113 GLU A CA 1
ATOM 835 C C . GLU A 1 113 ? 4.281 30.234 2.389 1 68.56 113 GLU A C 1
ATOM 837 O O . GLU A 1 113 ? 5.406 30.484 2.832 1 68.56 113 GLU A O 1
ATOM 842 N N . ASP A 1 114 ? 3.754 29.062 2.34 1 73.44 114 ASP A N 1
ATOM 843 C CA . ASP A 1 114 ? 4.543 27.922 2.789 1 73.44 114 ASP A CA 1
ATOM 844 C C . ASP A 1 114 ? 4.559 26.812 1.737 1 73.44 114 ASP A C 1
ATOM 846 O O . ASP A 1 114 ? 3.826 25.828 1.856 1 73.44 114 ASP A O 1
ATOM 850 N N . PRO A 1 115 ? 5.336 27 0.684 1 74.06 115 PRO A N 1
ATOM 851 C CA . PRO A 1 115 ? 5.398 26.016 -0.402 1 74.06 115 PRO A CA 1
ATOM 852 C C . PRO A 1 115 ? 5.777 24.625 0.086 1 74.06 115 PRO A C 1
ATOM 854 O O . PRO A 1 115 ? 5.48 23.625 -0.583 1 74.06 115 PRO A O 1
ATOM 857 N N . GLY A 1 116 ? 6.395 24.625 1.261 1 75.31 116 GLY A N 1
ATOM 858 C CA . GLY A 1 116 ? 6.785 23.344 1.834 1 75.31 116 GLY A CA 1
ATOM 859 C C . GLY A 1 116 ? 5.605 22.438 2.146 1 75.31 116 GLY A C 1
ATOM 860 O O . GLY A 1 116 ? 5.656 21.234 1.907 1 75.31 116 GLY A O 1
ATOM 861 N N . VAL A 1 117 ? 4.547 23.047 2.572 1 78.75 117 VAL A N 1
ATOM 862 C CA . VAL A 1 117 ? 3.361 22.266 2.932 1 78.75 117 VAL A CA 1
ATOM 863 C C . VAL A 1 117 ? 2.771 21.625 1.682 1 78.75 117 VAL A C 1
ATOM 865 O O . VAL A 1 117 ? 2.404 20.438 1.7 1 78.75 117 VAL A O 1
ATOM 868 N N . THR A 1 118 ? 2.693 22.359 0.611 1 82.44 118 THR A N 1
ATOM 869 C CA . THR A 1 118 ? 2.15 21.828 -0.64 1 82.44 118 THR A CA 1
ATOM 870 C C . THR A 1 118 ? 3.021 20.703 -1.179 1 82.44 118 THR A C 1
ATOM 872 O O . THR A 1 118 ? 2.504 19.703 -1.67 1 82.44 118 THR A O 1
ATOM 875 N N . LEU A 1 119 ? 4.246 20.875 -1.001 1 80.44 119 LEU A N 1
ATOM 876 C CA . LEU A 1 119 ? 5.18 19.859 -1.463 1 80.44 119 LEU A CA 1
ATOM 877 C C . LEU A 1 119 ? 5.031 18.578 -0.646 1 80.44 119 LEU A C 1
ATOM 879 O O . LEU A 1 119 ? 5.035 17.484 -1.2 1 80.44 119 LEU A O 1
ATOM 883 N N . ILE A 1 120 ? 4.875 18.719 0.597 1 81.44 120 ILE A N 1
ATOM 884 C CA . ILE A 1 120 ? 4.699 17.562 1.473 1 81.44 120 ILE A CA 1
ATOM 885 C C . ILE A 1 120 ? 3.393 16.859 1.135 1 81.44 120 ILE A C 1
ATOM 887 O O . ILE A 1 120 ? 3.352 15.625 1.049 1 81.44 120 ILE A O 1
ATOM 891 N N . MET A 1 121 ? 2.377 17.672 0.94 1 87.19 121 MET A N 1
ATOM 892 C CA . MET A 1 121 ? 1.081 17.094 0.599 1 87.19 121 MET A CA 1
ATOM 893 C C . MET A 1 121 ? 1.153 16.344 -0.727 1 87.19 121 MET A C 1
ATOM 895 O O . MET A 1 121 ? 0.609 15.242 -0.855 1 87.19 121 MET A O 1
ATOM 899 N N . ALA A 1 122 ? 1.798 16.953 -1.658 1 88.19 122 ALA A N 1
ATOM 900 C CA . ALA A 1 122 ? 1.98 16.297 -2.949 1 88.19 122 ALA A CA 1
ATOM 901 C C . ALA A 1 122 ? 2.758 14.992 -2.797 1 88.19 122 ALA A C 1
ATOM 903 O O . ALA A 1 122 ? 2.418 13.977 -3.416 1 88.19 122 ALA A O 1
ATOM 904 N N . GLY A 1 123 ? 3.773 14.984 -1.98 1 86.88 123 GLY A N 1
ATOM 905 C CA . GLY A 1 123 ? 4.566 13.805 -1.696 1 86.88 123 GLY A CA 1
ATOM 906 C C . GLY A 1 123 ? 3.756 12.672 -1.096 1 86.88 123 GLY A C 1
ATOM 907 O O . GLY A 1 123 ? 3.939 11.508 -1.46 1 86.88 123 GLY A O 1
ATOM 908 N N . VAL A 1 124 ? 2.889 13.016 -0.246 1 88.81 124 VAL A N 1
ATOM 909 C CA . VAL A 1 124 ? 2.01 12.023 0.364 1 88.81 124 VAL A CA 1
ATOM 910 C C . VAL A 1 124 ? 1.152 11.367 -0.713 1 88.81 124 VAL A C 1
ATOM 912 O O . VAL A 1 124 ? 0.983 10.141 -0.717 1 88.81 124 VAL A O 1
ATOM 915 N N . GLY A 1 125 ? 0.627 12.203 -1.574 1 92.19 125 GLY A N 1
ATOM 916 C CA . GLY A 1 125 ? -0.141 11.656 -2.682 1 92.19 125 GLY A CA 1
ATOM 917 C C . GLY A 1 125 ? 0.652 10.688 -3.537 1 92.19 125 GLY A C 1
ATOM 918 O O . GLY A 1 125 ? 0.151 9.625 -3.902 1 92.19 125 GLY A O 1
ATOM 919 N N . VAL A 1 126 ? 1.826 11.047 -3.779 1 90.94 126 VAL A N 1
ATOM 920 C CA . VAL A 1 126 ? 2.703 10.195 -4.57 1 90.94 126 VAL A CA 1
ATOM 921 C C . VAL A 1 126 ? 2.971 8.8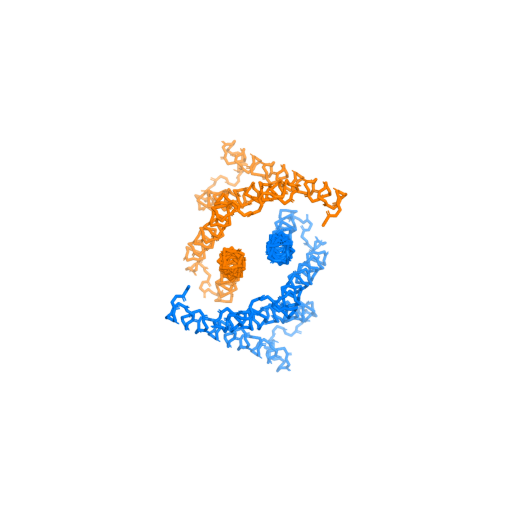91 -3.818 1 90.94 126 VAL A C 1
ATOM 923 O O . VAL A 1 126 ? 3.004 7.812 -4.422 1 90.94 126 VAL A O 1
ATOM 926 N N . ALA A 1 127 ? 3.127 9 -2.547 1 91.5 127 ALA A N 1
ATOM 927 C CA . ALA A 1 127 ? 3.324 7.812 -1.725 1 91.5 127 ALA A CA 1
ATOM 928 C C . ALA A 1 127 ? 2.123 6.875 -1.82 1 91.5 127 ALA A C 1
ATOM 930 O O . ALA A 1 127 ? 2.287 5.656 -1.938 1 91.5 127 ALA A O 1
ATOM 931 N N . VAL A 1 128 ? 0.953 7.406 -1.788 1 93.5 128 VAL A N 1
ATOM 932 C CA . VAL A 1 128 ? -0.261 6.605 -1.91 1 93.5 128 VAL A CA 1
ATOM 933 C C . VAL A 1 128 ? -0.293 5.918 -3.273 1 93.5 128 VAL A C 1
ATOM 935 O O . VAL A 1 128 ? -0.616 4.734 -3.371 1 93.5 128 VAL A O 1
ATOM 938 N N . LEU A 1 129 ? 0.093 6.684 -4.281 1 93.62 129 LEU A N 1
ATOM 939 C CA . LEU A 1 129 ? 0.179 6.094 -5.609 1 93.62 129 LEU A CA 1
ATOM 940 C C . LEU A 1 129 ? 1.228 4.988 -5.648 1 93.62 129 LEU A C 1
ATOM 942 O O . LEU A 1 129 ? 1.06 3.988 -6.352 1 93.62 129 LEU A O 1
ATOM 946 N N . GLY A 1 130 ? 2.268 5.199 -4.957 1 93.12 130 GLY A N 1
ATOM 947 C CA . GLY A 1 130 ? 3.273 4.16 -4.824 1 93.12 130 GLY A CA 1
ATOM 948 C C . GLY A 1 130 ? 2.727 2.873 -4.238 1 93.12 130 GLY A C 1
ATOM 949 O O . GLY A 1 130 ? 3.078 1.779 -4.688 1 93.12 130 GLY A O 1
ATOM 950 N N . VAL A 1 131 ? 1.893 3.008 -3.295 1 93.69 131 VAL A N 1
ATOM 951 C CA . VAL A 1 131 ? 1.234 1.845 -2.711 1 93.69 131 VAL A CA 1
ATOM 952 C C . VAL A 1 131 ? 0.418 1.123 -3.781 1 93.69 131 VAL A C 1
ATOM 954 O O . VAL A 1 131 ? 0.482 -0.103 -3.896 1 93.69 131 VAL A O 1
ATOM 957 N N . ALA A 1 132 ? -0.298 1.89 -4.531 1 94.5 132 ALA A N 1
ATOM 958 C CA . ALA A 1 132 ? -1.062 1.296 -5.625 1 94.5 132 ALA A CA 1
ATOM 959 C C . ALA A 1 132 ? -0.145 0.553 -6.594 1 94.5 132 ALA A C 1
ATOM 961 O O . ALA A 1 132 ? -0.481 -0.535 -7.066 1 94.5 132 ALA A O 1
ATOM 962 N N . LEU A 1 133 ? 0.961 1.133 -6.816 1 93.25 133 LEU A N 1
ATOM 963 C CA . LEU A 1 133 ? 1.93 0.526 -7.723 1 93.25 133 LEU A CA 1
ATOM 964 C C . LEU A 1 133 ? 2.451 -0.791 -7.156 1 93.25 133 LEU A C 1
ATOM 966 O O . LEU A 1 133 ? 2.586 -1.775 -7.887 1 93.25 133 LEU A O 1
ATOM 970 N N . ILE A 1 134 ? 2.705 -0.797 -5.91 1 93.5 134 ILE A N 1
ATOM 971 C CA . ILE A 1 134 ? 3.186 -2.004 -5.246 1 93.5 134 ILE A CA 1
ATOM 972 C C . ILE A 1 134 ? 2.148 -3.115 -5.383 1 93.5 134 ILE A C 1
ATOM 974 O O . ILE A 1 134 ? 2.484 -4.242 -5.75 1 93.5 134 ILE A O 1
ATOM 978 N N . VAL A 1 135 ? 0.938 -2.807 -5.121 1 93.44 135 VAL A N 1
ATOM 979 C CA . VAL A 1 135 ? -0.135 -3.793 -5.207 1 93.44 135 VAL A CA 1
ATOM 980 C C . VAL A 1 135 ? -0.29 -4.262 -6.652 1 93.44 135 VAL A C 1
ATOM 982 O O . VAL A 1 135 ? -0.496 -5.453 -6.902 1 93.44 135 VAL A O 1
ATOM 985 N N . LEU A 1 136 ? -0.155 -3.373 -7.586 1 92.12 136 LEU A N 1
ATOM 986 C CA . LEU A 1 136 ? -0.241 -3.711 -9 1 92.12 136 LEU A CA 1
ATOM 987 C C . LEU A 1 136 ? 0.859 -4.691 -9.398 1 92.12 136 LEU A C 1
ATOM 989 O O . LEU A 1 136 ? 0.596 -5.688 -10.078 1 92.12 136 LEU A O 1
ATOM 993 N N . VAL A 1 137 ? 1.983 -4.43 -8.945 1 89.88 137 VAL A N 1
ATOM 994 C CA . VAL A 1 137 ? 3.109 -5.309 -9.25 1 89.88 137 VAL A CA 1
ATOM 995 C C . VAL A 1 137 ? 2.867 -6.691 -8.656 1 89.88 137 VAL A C 1
ATOM 997 O O . VAL A 1 137 ? 3.098 -7.707 -9.312 1 89.88 137 VAL A O 1
ATOM 1000 N N . LEU A 1 138 ? 2.389 -6.719 -7.469 1 89.38 138 LEU A N 1
ATOM 1001 C CA . LEU A 1 138 ? 2.109 -8 -6.828 1 89.38 138 LEU A CA 1
ATOM 1002 C C . LEU A 1 138 ? 1.008 -8.75 -7.57 1 89.38 138 LEU A C 1
ATOM 1004 O O . LEU A 1 138 ? 1.088 -9.969 -7.742 1 89.38 138 LEU A O 1
ATOM 1008 N N . ARG A 1 139 ? 0.083 -8.023 -8.016 1 86.25 139 ARG A N 1
ATOM 1009 C CA . ARG A 1 139 ? -0.985 -8.625 -8.812 1 86.25 139 ARG A CA 1
ATOM 1010 C C . ARG A 1 139 ? -0.437 -9.234 -10.094 1 86.25 139 ARG A C 1
ATOM 1012 O O . ARG A 1 139 ? -0.873 -10.312 -10.516 1 86.25 139 ARG A O 1
ATOM 1019 N N . MET A 1 140 ? 0.396 -8.547 -10.711 1 86.5 140 MET A N 1
ATOM 1020 C CA . MET A 1 140 ? 1.007 -9.047 -11.938 1 86.5 140 MET A CA 1
ATOM 1021 C C . MET A 1 140 ? 1.83 -10.297 -11.664 1 86.5 140 MET A C 1
ATOM 1023 O O . MET A 1 140 ? 1.773 -11.266 -12.43 1 86.5 140 MET A O 1
ATOM 1027 N N . LEU A 1 141 ? 2.498 -10.32 -10.633 1 82.31 141 LEU A N 1
ATOM 1028 C CA . LEU A 1 141 ? 3.266 -11.5 -10.242 1 82.31 141 LEU A CA 1
ATOM 1029 C C . LEU A 1 141 ? 2.346 -12.688 -9.992 1 82.31 141 LEU A C 1
ATOM 1031 O O . LEU A 1 141 ? 2.656 -13.812 -10.398 1 82.31 141 LEU A O 1
ATOM 1035 N N . LEU A 1 142 ? 1.263 -12.414 -9.383 1 82.31 142 LEU A N 1
ATOM 1036 C CA . LEU A 1 142 ? 0.276 -13.461 -9.117 1 82.31 142 LEU A CA 1
ATOM 1037 C C . LEU A 1 142 ? -0.277 -14.031 -10.414 1 82.31 142 LEU A C 1
ATOM 1039 O O . LEU A 1 142 ? -0.401 -15.25 -10.562 1 82.31 142 LEU A O 1
ATOM 1043 N N . ALA A 1 143 ? -0.567 -13.141 -11.312 1 83.38 143 ALA A N 1
ATOM 1044 C CA . ALA A 1 143 ? -1.091 -13.555 -12.609 1 83.38 143 ALA A CA 1
ATOM 1045 C C . ALA A 1 143 ? -0.069 -14.391 -13.367 1 83.38 143 ALA A C 1
ATOM 1047 O O . ALA A 1 143 ? -0.425 -15.391 -14.008 1 83.38 143 ALA A O 1
ATOM 1048 N N . GLN A 1 144 ? 1.093 -13.992 -13.297 1 77.5 144 GLN A N 1
ATOM 1049 C CA . GLN A 1 144 ? 2.16 -14.727 -13.969 1 77.5 144 GLN A CA 1
ATOM 1050 C C . GLN A 1 144 ? 2.379 -16.094 -13.336 1 77.5 144 GLN A C 1
ATOM 1052 O O . GLN A 1 144 ? 2.619 -17.078 -14.039 1 77.5 144 GLN A O 1
ATOM 1057 N N . ALA A 1 145 ? 2.328 -16.141 -12.141 1 76.06 145 ALA A N 1
ATOM 1058 C CA . ALA A 1 145 ? 2.484 -17.406 -11.422 1 76.06 145 ALA A CA 1
ATOM 1059 C C . ALA A 1 145 ? 1.363 -18.375 -11.781 1 76.06 145 ALA A C 1
ATOM 1061 O O . ALA A 1 145 ? 1.605 -19.562 -11.969 1 76.06 145 ALA A O 1
ATOM 1062 N N . VAL A 1 146 ? 0.231 -17.875 -11.898 1 77.25 146 VAL A N 1
ATOM 1063 C CA . VAL A 1 146 ? -0.919 -18.703 -12.242 1 77.25 146 VAL A CA 1
ATOM 1064 C C . VAL A 1 146 ? -0.793 -19.188 -13.688 1 77.25 146 VAL A C 1
ATOM 1066 O O . VAL A 1 146 ? -1.097 -20.344 -14 1 77.25 146 VAL A O 1
ATOM 1069 N N . ALA A 1 147 ? -0.403 -18.281 -14.547 1 76.81 147 ALA A N 1
ATOM 1070 C CA . ALA A 1 147 ? -0.233 -18.641 -15.953 1 76.81 147 ALA A CA 1
ATOM 1071 C C . ALA A 1 147 ? 0.823 -19.734 -16.109 1 76.81 147 ALA A C 1
ATOM 1073 O O . ALA A 1 147 ? 0.652 -20.656 -16.906 1 76.81 147 ALA A O 1
ATOM 1074 N N . ARG A 1 148 ? 1.83 -19.625 -15.43 1 72.81 148 ARG A N 1
ATOM 1075 C CA . ARG A 1 148 ? 2.887 -20.625 -15.492 1 72.81 148 ARG A CA 1
ATOM 1076 C C . ARG A 1 148 ? 2.408 -21.969 -14.93 1 72.81 148 ARG A C 1
ATOM 1078 O O . ARG A 1 148 ? 2.812 -23.031 -15.406 1 72.81 148 ARG A O 1
ATOM 1085 N N . ASP A 1 149 ? 1.589 -21.844 -13.984 1 71.94 149 ASP A N 1
ATOM 1086 C CA . ASP A 1 149 ? 1.005 -23.047 -13.422 1 71.94 149 ASP A CA 1
ATOM 1087 C C . ASP A 1 149 ? 0.123 -23.766 -14.445 1 71.94 149 ASP A C 1
ATOM 1089 O O . ASP A 1 149 ? 0.175 -24.984 -14.57 1 71.94 149 ASP A O 1
ATOM 1093 N N . VAL A 1 150 ? -0.591 -23.031 -15.07 1 71.62 150 VAL A N 1
ATOM 1094 C CA . VAL A 1 150 ? -1.477 -23.594 -16.078 1 71.62 150 VAL A CA 1
ATOM 1095 C C . VAL A 1 150 ? -0.648 -24.203 -17.219 1 71.62 150 VAL A C 1
ATOM 1097 O O . VAL A 1 150 ? -0.958 -25.281 -17.703 1 71.62 150 VAL A O 1
ATOM 1100 N N . GLU A 1 151 ? 0.349 -23.547 -17.578 1 71.88 151 GLU A N 1
ATOM 1101 C CA . GLU A 1 151 ? 1.222 -24.062 -18.641 1 71.88 151 GLU A CA 1
ATOM 1102 C C . GLU A 1 151 ? 1.903 -25.359 -18.219 1 71.88 151 GLU A C 1
ATOM 1104 O O . GLU A 1 151 ? 1.993 -26.297 -19 1 71.88 151 GLU A O 1
ATOM 1109 N N . ALA A 1 152 ? 2.354 -25.469 -17.078 1 71.88 152 ALA A N 1
ATOM 1110 C CA . ALA A 1 152 ? 3.002 -26.672 -16.562 1 71.88 152 ALA A CA 1
ATOM 1111 C C . ALA A 1 152 ? 2.02 -27.844 -16.484 1 71.88 152 ALA A C 1
ATOM 1113 O O . ALA A 1 152 ? 2.369 -28.969 -16.828 1 71.88 152 ALA A O 1
ATOM 1114 N N . ALA A 1 153 ? 0.86 -27.531 -16.109 1 70.06 153 ALA A N 1
ATOM 1115 C CA . ALA A 1 153 ? -0.17 -28.562 -16.031 1 70.06 153 ALA A CA 1
ATOM 1116 C C . ALA A 1 153 ? -0.521 -29.078 -17.438 1 70.06 153 ALA A C 1
ATOM 1118 O O . ALA A 1 153 ? -0.747 -30.281 -17.625 1 70.06 153 ALA A O 1
ATOM 1119 N N . GLN A 1 154 ? -0.561 -28.156 -18.312 1 68.44 154 GLN A N 1
ATOM 1120 C CA . GLN A 1 154 ? -0.853 -28.547 -19.688 1 68.44 154 GLN A CA 1
ATOM 1121 C C . GLN A 1 154 ? 0.269 -29.406 -20.266 1 68.44 154 GLN A C 1
ATOM 1123 O O . GLN A 1 154 ? 0.01 -30.391 -20.969 1 68.44 154 GLN A O 1
ATOM 1128 N N . MET A 1 155 ? 1.474 -28.969 -20.016 1 73.38 155 MET A N 1
ATOM 1129 C CA . MET A 1 155 ? 2.621 -29.734 -20.5 1 73.38 155 MET A CA 1
ATOM 1130 C C . MET A 1 155 ? 2.627 -31.141 -19.891 1 73.38 155 MET A C 1
ATOM 1132 O O . MET A 1 155 ? 2.916 -32.125 -20.578 1 73.38 155 MET A O 1
ATOM 1136 N N . GLN A 1 156 ? 2.262 -31.312 -18.688 1 65.25 156 GLN A N 1
ATOM 1137 C CA . GLN A 1 156 ? 2.193 -32.594 -18.016 1 65.25 156 GLN A CA 1
ATOM 1138 C C . GLN A 1 156 ? 1.074 -33.469 -18.594 1 65.25 156 GLN A C 1
ATOM 1140 O O . GLN A 1 156 ? 1.231 -34.688 -18.734 1 65.25 156 GLN A O 1
ATOM 1145 N N . ALA A 1 157 ? 0.011 -32.906 -18.875 1 71.44 157 ALA A N 1
ATOM 1146 C CA . ALA A 1 157 ? -1.102 -33.625 -19.484 1 71.44 157 ALA A CA 1
ATOM 1147 C C . ALA A 1 157 ? -0.707 -34.156 -20.859 1 71.44 157 ALA A C 1
ATOM 1149 O O . ALA A 1 157 ? -1.053 -35.312 -21.203 1 71.44 157 ALA A O 1
ATOM 1150 N N . GLU A 1 158 ? -0.062 -33.375 -21.594 1 70.94 158 GLU A N 1
ATOM 1151 C CA . GLU A 1 158 ? 0.392 -33.781 -22.906 1 70.94 158 GLU A CA 1
ATOM 1152 C C . GLU A 1 158 ? 1.376 -34.969 -22.812 1 70.94 158 GLU A C 1
ATOM 1154 O O . GLU A 1 158 ? 1.312 -35.906 -23.609 1 70.94 158 GLU A O 1
ATOM 1159 N N . LEU A 1 159 ? 2.264 -34.938 -21.859 1 68.56 159 LEU A N 1
ATOM 1160 C CA . LEU A 1 159 ? 3.234 -36 -21.656 1 68.56 159 LEU A CA 1
ATOM 1161 C C . LEU A 1 159 ? 2.545 -37.281 -21.188 1 68.56 159 LEU A C 1
ATOM 1163 O O . LEU A 1 159 ? 2.928 -38.375 -21.578 1 68.56 159 LEU A O 1
ATOM 1167 N N . GLY A 1 160 ? 1.647 -37.094 -20.375 1 65.69 160 GLY A N 1
ATOM 1168 C CA . GLY A 1 160 ? 0.86 -38.219 -19.938 1 65.69 160 GLY A CA 1
ATOM 1169 C C . GLY A 1 160 ? 0.116 -38.906 -21.062 1 65.69 160 GLY A C 1
ATOM 1170 O O . GLY A 1 160 ? -0.032 -40.125 -21.062 1 65.69 160 GLY A O 1
ATOM 1171 N N . GLU A 1 161 ? -0.3 -38.156 -22.031 1 66.81 161 GLU A N 1
ATOM 1172 C CA . GLU A 1 161 ? -1.022 -38.719 -23.172 1 66.81 161 GLU A CA 1
ATOM 1173 C C . GLU A 1 161 ? -0.09 -39.5 -24.078 1 66.81 161 GLU A C 1
ATOM 1175 O O . GLU A 1 161 ? -0.52 -40.438 -24.75 1 66.81 161 GLU A O 1
ATOM 1180 N N . VAL A 1 162 ? 1.178 -39.125 -24.125 1 72 162 VAL A N 1
ATOM 1181 C CA . VAL A 1 162 ? 2.133 -39.75 -25.031 1 72 162 VAL A CA 1
ATOM 1182 C C . VAL A 1 162 ? 2.615 -41.062 -24.438 1 72 162 VAL A C 1
ATOM 1184 O O . VAL A 1 162 ? 2.881 -42.031 -25.156 1 72 162 VAL A O 1
ATOM 1187 N N . ILE A 1 163 ? 2.668 -41.188 -23.109 1 55.5 163 ILE A N 1
ATOM 1188 C CA . ILE A 1 163 ? 3.078 -42.438 -22.5 1 55.5 163 ILE A CA 1
ATOM 1189 C C . ILE A 1 163 ? 1.907 -43.406 -22.516 1 55.5 163 ILE A C 1
ATOM 1191 O O . ILE A 1 163 ? 2.088 -44.625 -22.766 1 55.5 163 ILE A O 1
ATOM 1195 N N . MET B 1 1 ? 1.967 -8.875 -19.656 1 67 1 MET B N 1
ATOM 1196 C CA . MET B 1 1 ? 2.357 -7.469 -19.656 1 67 1 MET B CA 1
ATOM 1197 C C . MET B 1 1 ? 3.312 -7.168 -20.812 1 67 1 MET B C 1
ATOM 1199 O O . MET B 1 1 ? 4.25 -7.93 -21.062 1 67 1 MET B O 1
ATOM 1203 N N . GLY B 1 2 ? 2.82 -6.047 -21.641 1 76.69 2 GLY B N 1
ATOM 1204 C CA . GLY B 1 2 ? 3.643 -5.684 -22.781 1 76.69 2 GLY B CA 1
ATOM 1205 C C . GLY B 1 2 ? 4.938 -4.992 -22.391 1 76.69 2 GLY B C 1
ATOM 1206 O O . GLY B 1 2 ? 5.07 -4.5 -21.266 1 76.69 2 GLY B O 1
ATOM 1207 N N . LYS B 1 3 ? 5.895 -5.047 -23.109 1 83.5 3 LYS B N 1
ATOM 1208 C CA . LYS B 1 3 ? 7.211 -4.449 -22.922 1 83.5 3 LYS B CA 1
ATOM 1209 C C . LYS B 1 3 ? 7.102 -2.957 -22.625 1 83.5 3 LYS B C 1
ATOM 1211 O O . LYS B 1 3 ? 7.855 -2.428 -21.812 1 83.5 3 LYS B O 1
ATOM 1216 N N . SER B 1 4 ? 6.145 -2.426 -23.328 1 86.56 4 SER B N 1
ATOM 1217 C CA . SER B 1 4 ? 5.98 -0.987 -23.141 1 86.56 4 SER B CA 1
ATOM 1218 C C . SER B 1 4 ? 5.527 -0.664 -21.719 1 86.56 4 SER B C 1
ATOM 1220 O O . SER B 1 4 ? 5.961 0.329 -21.141 1 86.56 4 SER B O 1
ATOM 1222 N N . ALA B 1 5 ? 4.656 -1.428 -21.141 1 83.94 5 ALA B N 1
ATOM 1223 C CA . ALA B 1 5 ? 4.16 -1.215 -19.797 1 83.94 5 ALA B CA 1
ATOM 1224 C C . ALA B 1 5 ? 5.285 -1.354 -18.766 1 83.94 5 ALA B C 1
ATOM 1226 O O . ALA B 1 5 ? 5.379 -0.559 -17.828 1 83.94 5 ALA B O 1
ATOM 1227 N N . VAL B 1 6 ? 6.098 -2.262 -19.047 1 86 6 VAL B N 1
ATOM 1228 C CA . VAL B 1 6 ? 7.207 -2.51 -18.125 1 86 6 VAL B CA 1
ATOM 1229 C C . VAL B 1 6 ? 8.195 -1.344 -18.188 1 86 6 VAL B C 1
ATOM 1231 O O . VAL B 1 6 ? 8.656 -0.863 -17.156 1 86 6 VAL B O 1
ATOM 1234 N N . ARG B 1 7 ? 8.484 -0.93 -19.391 1 88.12 7 ARG B N 1
ATOM 1235 C CA . ARG B 1 7 ? 9.406 0.191 -19.547 1 88.12 7 ARG B CA 1
ATOM 1236 C C . ARG B 1 7 ? 8.852 1.451 -18.891 1 88.12 7 ARG B C 1
ATOM 1238 O O . ARG B 1 7 ? 9.594 2.203 -18.266 1 88.12 7 ARG B O 1
ATOM 1245 N N . ALA B 1 8 ? 7.57 1.636 -19.094 1 89.81 8 ALA B N 1
ATOM 1246 C CA . ALA B 1 8 ? 6.918 2.793 -18.484 1 89.81 8 ALA B CA 1
ATOM 1247 C C . ALA B 1 8 ? 6.988 2.727 -16.969 1 89.81 8 ALA B C 1
ATOM 1249 O O . ALA B 1 8 ? 7.277 3.729 -16.312 1 89.81 8 ALA B O 1
ATOM 1250 N N . LEU B 1 9 ? 6.738 1.6 -16.422 1 89.44 9 LEU B N 1
ATOM 1251 C CA . LEU B 1 9 ? 6.785 1.427 -14.977 1 89.44 9 LEU B CA 1
ATOM 1252 C C . LEU B 1 9 ? 8.195 1.666 -14.445 1 89.44 9 LEU B C 1
ATOM 1254 O O . LEU B 1 9 ? 8.375 2.365 -13.445 1 89.44 9 LEU B O 1
ATOM 1258 N N . ARG B 1 10 ? 9.148 1.186 -15.125 1 90.12 10 ARG B N 1
ATOM 1259 C CA . ARG B 1 10 ? 10.539 1.381 -14.727 1 90.12 10 ARG B CA 1
ATOM 1260 C C . ARG B 1 10 ? 10.914 2.857 -14.766 1 90.12 10 ARG B C 1
ATOM 1262 O O . ARG B 1 10 ? 11.602 3.354 -13.867 1 90.12 10 ARG B O 1
ATOM 1269 N N . ALA B 1 11 ? 10.438 3.473 -15.766 1 92.06 11 ALA B N 1
ATOM 1270 C CA . ALA B 1 11 ? 10.703 4.902 -15.883 1 92.06 11 ALA B CA 1
ATOM 1271 C C . ALA B 1 11 ? 10.102 5.676 -14.711 1 92.06 11 ALA B C 1
ATOM 1273 O O . ALA B 1 11 ? 10.758 6.535 -14.125 1 92.06 11 ALA B O 1
ATOM 1274 N N . VAL B 1 12 ? 8.875 5.312 -14.43 1 91.12 12 VAL B N 1
ATOM 1275 C CA . VAL B 1 12 ? 8.195 5.961 -13.312 1 91.12 12 VAL B CA 1
ATOM 1276 C C . VAL B 1 12 ? 8.961 5.695 -12.016 1 91.12 12 VAL B C 1
ATOM 1278 O O . VAL B 1 12 ? 9.172 6.609 -11.211 1 91.12 12 VAL B O 1
ATOM 1281 N N . LEU B 1 13 ? 9.383 4.555 -11.812 1 92.81 13 LEU B N 1
ATOM 1282 C CA . LEU B 1 13 ? 10.117 4.184 -10.609 1 92.81 13 LEU B CA 1
ATOM 1283 C C . LEU B 1 13 ? 11.438 4.941 -10.516 1 92.81 13 LEU B C 1
ATOM 1285 O O . LEU B 1 13 ? 11.797 5.449 -9.453 1 92.81 13 LEU B O 1
ATOM 1289 N N . VAL B 1 14 ? 12.133 5.09 -11.602 1 92.88 14 VAL B N 1
ATOM 1290 C CA . VAL B 1 14 ? 13.406 5.805 -11.633 1 92.88 14 VAL B CA 1
ATOM 1291 C C . VAL B 1 14 ? 13.18 7.27 -11.273 1 92.88 14 VAL B C 1
ATOM 1293 O O . VAL B 1 14 ? 13.938 7.844 -10.492 1 92.88 14 VAL B O 1
ATOM 1296 N N . VAL B 1 15 ? 12.156 7.785 -11.82 1 92.75 15 VAL B N 1
ATOM 1297 C CA . VAL B 1 15 ? 11.844 9.188 -11.562 1 92.75 15 VAL B CA 1
ATOM 1298 C C . VAL B 1 15 ? 11.508 9.383 -10.086 1 92.75 15 VAL B C 1
ATOM 1300 O O . VAL B 1 15 ? 11.992 10.32 -9.453 1 92.75 15 VAL B O 1
ATOM 1303 N N . VAL B 1 16 ? 10.695 8.492 -9.609 1 91.56 16 VAL B N 1
ATOM 1304 C CA . VAL B 1 16 ? 10.289 8.594 -8.211 1 91.56 16 VAL B CA 1
ATOM 1305 C C . VAL B 1 16 ? 11.5 8.375 -7.301 1 91.56 16 VAL B C 1
ATOM 1307 O O . VAL B 1 16 ? 11.688 9.109 -6.328 1 91.56 16 VAL B O 1
ATOM 1310 N N . LEU B 1 17 ? 12.305 7.422 -7.625 1 92.56 17 LEU B N 1
ATOM 1311 C CA . LEU B 1 17 ? 13.484 7.129 -6.82 1 92.56 17 LEU B CA 1
ATOM 1312 C C . LEU B 1 17 ? 14.461 8.305 -6.84 1 92.56 17 LEU B C 1
ATOM 1314 O O . LEU B 1 17 ? 14.938 8.742 -5.789 1 92.56 17 LEU B O 1
ATOM 1318 N N . THR B 1 18 ? 14.75 8.812 -8.023 1 92.5 18 THR B N 1
ATOM 1319 C CA . THR B 1 18 ? 15.648 9.945 -8.156 1 92.5 18 THR B CA 1
ATOM 1320 C C . THR B 1 18 ? 15.102 11.164 -7.426 1 92.5 18 THR B C 1
ATOM 1322 O O . THR B 1 18 ? 15.844 11.867 -6.734 1 92.5 18 THR B O 1
ATOM 1325 N N . GLY B 1 19 ? 13.836 11.336 -7.594 1 90.25 19 GLY B N 1
ATOM 1326 C CA . GLY B 1 19 ? 13.195 12.445 -6.906 1 90.25 19 GLY B CA 1
ATOM 1327 C C . GLY B 1 19 ? 13.281 12.336 -5.395 1 90.25 19 GLY B C 1
ATOM 1328 O O . GLY B 1 19 ? 13.594 13.32 -4.715 1 90.25 19 GLY B O 1
ATOM 1329 N N . THR B 1 20 ? 12.984 11.25 -4.844 1 89.75 20 THR B N 1
ATOM 1330 C CA . THR B 1 20 ? 13.031 11.055 -3.398 1 89.75 20 THR B CA 1
ATOM 1331 C C . THR B 1 20 ? 14.461 11.195 -2.881 1 89.75 20 THR B C 1
ATOM 1333 O O . THR B 1 20 ? 14.688 11.766 -1.812 1 89.75 20 THR B O 1
ATOM 1336 N N . VAL B 1 21 ? 15.406 10.711 -3.6 1 90.38 21 VAL B N 1
ATOM 1337 C CA . VAL B 1 21 ? 16.812 10.844 -3.209 1 90.38 21 VAL B CA 1
ATOM 1338 C C . VAL B 1 21 ? 17.203 12.312 -3.197 1 90.38 21 VAL B C 1
ATOM 1340 O O . VAL B 1 21 ? 17.906 12.766 -2.289 1 90.38 21 VAL B O 1
ATOM 1343 N N . PHE B 1 22 ? 16.703 13.094 -4.137 1 91.12 22 PHE B N 1
ATOM 1344 C CA . PHE B 1 22 ? 17 14.516 -4.223 1 91.12 22 PHE B CA 1
ATOM 1345 C C . PHE B 1 22 ? 16.406 15.258 -3.031 1 91.12 22 PHE B C 1
ATOM 1347 O O . PHE B 1 22 ? 17.094 16.062 -2.389 1 91.12 22 PHE B O 1
ATOM 1354 N N . VAL B 1 23 ? 15.219 14.945 -2.811 1 85 23 VAL B N 1
ATOM 1355 C CA . VAL B 1 23 ? 14.562 15.586 -1.676 1 85 23 VAL B CA 1
ATOM 1356 C C . VAL B 1 23 ? 15.289 15.219 -0.384 1 85 23 VAL B C 1
ATOM 1358 O O . VAL B 1 23 ? 15.5 16.078 0.48 1 85 23 VAL B O 1
ATOM 1361 N N . GLN B 1 24 ? 15.625 13.992 -0.279 1 86.62 24 GLN B N 1
ATOM 1362 C CA . GLN B 1 24 ? 16.328 13.531 0.91 1 86.62 24 GLN B CA 1
ATOM 1363 C C . GLN B 1 24 ? 17.688 14.219 1.046 1 86.62 24 GLN B C 1
ATOM 1365 O O . GLN B 1 24 ? 18.062 14.648 2.141 1 86.62 24 GLN B O 1
ATOM 1370 N N . ALA B 1 25 ? 18.438 14.336 0.002 1 88.06 25 ALA B N 1
ATOM 1371 C CA . ALA B 1 25 ? 19.734 15.008 0.011 1 88.06 25 ALA B CA 1
ATOM 1372 C C . ALA B 1 25 ? 19.594 16.469 0.419 1 88.06 25 ALA B C 1
ATOM 1374 O O . ALA B 1 25 ? 20.406 16.984 1.189 1 88.06 25 ALA B O 1
ATOM 1375 N N . LEU B 1 26 ? 18.594 17.125 -0.089 1 84.25 26 LEU B N 1
ATOM 1376 C CA . LEU B 1 26 ? 18.344 18.516 0.273 1 84.25 26 LEU B CA 1
ATOM 1377 C C . LEU B 1 26 ? 18.031 18.641 1.76 1 84.25 26 LEU B C 1
ATOM 1379 O O . LEU B 1 26 ? 18.469 19.594 2.414 1 84.25 26 LEU B O 1
ATOM 1383 N N . MET B 1 27 ? 17.266 17.719 2.191 1 79.62 27 MET B N 1
ATOM 1384 C CA . MET B 1 27 ? 16.906 17.734 3.609 1 79.62 27 MET B CA 1
ATOM 1385 C C . MET B 1 27 ? 18.156 17.547 4.477 1 79.62 27 MET B C 1
ATOM 1387 O O . MET B 1 27 ? 18.312 18.234 5.488 1 79.62 27 MET B O 1
ATOM 1391 N N . VAL B 1 28 ? 18.969 16.609 4.133 1 81.69 28 VAL B N 1
ATOM 1392 C CA . VAL B 1 28 ? 20.203 16.344 4.875 1 81.69 28 VAL B CA 1
ATOM 1393 C C . VAL B 1 28 ? 21.109 17.562 4.809 1 81.69 28 VAL B C 1
ATOM 1395 O O . VAL B 1 28 ? 21.719 17.938 5.812 1 81.69 28 VAL B O 1
ATOM 1398 N N . TRP B 1 29 ? 21.188 18.172 3.617 1 81.5 29 TRP B N 1
ATOM 1399 C CA . TRP B 1 29 ? 22 19.359 3.432 1 81.5 29 TRP B CA 1
ATOM 1400 C C . TRP B 1 29 ? 21.531 20.484 4.336 1 81.5 29 TRP B C 1
ATOM 1402 O O . TRP B 1 29 ? 22.328 21.172 4.965 1 81.5 29 TRP B O 1
ATOM 1412 N N . ALA B 1 30 ? 20.297 20.625 4.387 1 75.38 30 ALA B N 1
ATOM 1413 C CA . ALA B 1 30 ? 19.719 21.656 5.25 1 75.38 30 ALA B CA 1
ATOM 1414 C C . ALA B 1 30 ? 20 21.359 6.719 1 75.38 30 ALA B C 1
ATOM 1416 O O . ALA B 1 30 ? 20.188 22.281 7.52 1 75.38 30 ALA B O 1
ATOM 1417 N N . LEU B 1 31 ? 20.031 20.156 6.988 1 72.62 31 LEU B N 1
ATOM 1418 C CA . LEU B 1 31 ? 20.281 19.734 8.359 1 72.62 31 LEU B CA 1
ATOM 1419 C C . LEU B 1 31 ? 21.734 19.984 8.742 1 72.62 31 LEU B C 1
ATOM 1421 O O . LEU B 1 31 ? 22.031 20.453 9.844 1 72.62 31 LEU B O 1
ATOM 1425 N N . VAL B 1 32 ? 22.641 19.656 7.871 1 71.81 32 VAL B N 1
ATOM 1426 C CA . VAL B 1 32 ? 24.062 19.781 8.148 1 71.81 32 VAL B CA 1
ATOM 1427 C C . VAL B 1 32 ? 24.5 21.25 7.992 1 71.81 32 VAL B C 1
ATOM 1429 O O . VAL B 1 32 ? 25.375 21.719 8.719 1 71.81 32 VAL B O 1
ATOM 1432 N N . GLY B 1 33 ? 24.078 21.828 6.852 1 62.84 33 GLY B N 1
ATOM 1433 C CA . GLY B 1 33 ? 24.531 23.188 6.594 1 62.84 33 GLY B CA 1
ATOM 1434 C C . GLY B 1 33 ? 24.078 24.172 7.656 1 62.84 33 GLY B C 1
ATOM 1435 O O . GLY B 1 33 ? 24.547 25.312 7.695 1 62.84 33 GLY B O 1
ATOM 1436 N N . GLY B 1 34 ? 23.531 23.859 8.719 1 57.22 34 GLY B N 1
ATOM 1437 C CA . GLY B 1 34 ? 23.234 24.781 9.805 1 57.22 34 GLY B CA 1
ATOM 1438 C C . GLY B 1 34 ? 22.203 25.828 9.422 1 57.22 34 GLY B C 1
ATOM 1439 O O . GLY B 1 34 ? 21.969 26.766 10.188 1 57.22 34 GLY B O 1
ATOM 1440 N N . ASN B 1 35 ? 22 26.062 8.133 1 50.47 35 ASN B N 1
ATOM 1441 C CA . ASN B 1 35 ? 21.203 27.219 7.754 1 50.47 35 ASN B CA 1
ATOM 1442 C C . ASN B 1 35 ? 19.781 27.109 8.281 1 50.47 35 ASN B C 1
ATOM 1444 O O . ASN B 1 35 ? 18.828 26.953 7.508 1 50.47 35 ASN B O 1
ATOM 1448 N N . ASP B 1 36 ? 19.594 26.219 8.953 1 49.28 36 ASP B N 1
ATOM 1449 C CA . ASP B 1 36 ? 18.266 26.281 9.562 1 49.28 36 ASP B CA 1
ATOM 1450 C C . ASP B 1 36 ? 18.062 27.609 10.289 1 49.28 36 ASP B C 1
ATOM 1452 O O . ASP B 1 36 ? 18.75 27.891 11.273 1 49.28 36 ASP B O 1
ATOM 1456 N N . PRO B 1 37 ? 18.016 28.766 9.625 1 46.06 37 PRO B N 1
ATOM 1457 C CA . PRO B 1 37 ? 17.844 30 10.406 1 46.06 37 PRO B CA 1
ATOM 1458 C C . PRO B 1 37 ? 17.109 29.75 11.727 1 46.06 37 PRO B C 1
ATOM 1460 O O . PRO B 1 37 ? 16.969 30.656 12.539 1 46.06 37 PRO B O 1
ATOM 1463 N N . GLU B 1 38 ? 16.047 29.031 11.656 1 43.91 38 GLU B N 1
ATOM 1464 C CA . GLU B 1 38 ? 15.422 29 12.977 1 43.91 38 GLU B CA 1
ATOM 1465 C C . GLU B 1 38 ? 16.391 28.469 14.031 1 43.91 38 GLU B C 1
ATOM 1467 O O . GLU B 1 38 ? 16.781 27.297 13.984 1 43.91 38 GLU B O 1
ATOM 1472 N N . ASP B 1 39 ? 17.547 29.078 14.359 1 41.47 39 ASP B N 1
ATOM 1473 C CA . ASP B 1 39 ? 18.5 29 15.469 1 41.47 39 ASP B CA 1
ATOM 1474 C C . ASP B 1 39 ? 17.969 28.078 16.562 1 41.47 39 ASP B C 1
ATOM 1476 O O . ASP B 1 39 ? 18.75 27.312 17.172 1 41.47 39 ASP B O 1
ATOM 1480 N N . GLY B 1 40 ? 17.203 28.734 17.578 1 38.53 40 GLY B N 1
ATOM 1481 C CA . GLY B 1 40 ? 16.859 28.312 18.938 1 38.53 40 GLY B CA 1
ATOM 1482 C C . GLY B 1 40 ? 16.406 26.859 19 1 38.53 40 GLY B C 1
ATOM 1483 O O . GLY B 1 40 ? 16.844 26.109 19.859 1 38.53 40 GLY B O 1
ATOM 1484 N N . SER B 1 41 ? 15.031 26.547 18.781 1 41.56 41 SER B N 1
ATOM 1485 C CA . SER B 1 41 ? 14.328 25.438 19.422 1 41.56 41 SER B CA 1
ATOM 1486 C C . SER B 1 41 ? 14.797 24.094 18.859 1 41.56 41 SER B C 1
ATOM 1488 O O . SER B 1 41 ? 14.961 23.953 17.641 1 41.56 41 SER B O 1
ATOM 1490 N N . LEU B 1 42 ? 15.75 23.297 19.422 1 42.44 42 LEU B N 1
ATOM 1491 C CA . LEU B 1 42 ? 16.266 21.938 19.562 1 42.44 42 LEU B CA 1
ATOM 1492 C C . LEU B 1 42 ? 15.406 20.938 18.812 1 42.44 42 LEU B C 1
ATOM 1494 O O . LEU B 1 42 ? 15.852 19.828 18.516 1 42.44 42 LEU B O 1
ATOM 1498 N N . PRO B 1 43 ? 14.055 20.906 18.938 1 49.72 43 PRO B N 1
ATOM 1499 C CA . PRO B 1 43 ? 13.086 19.812 18.766 1 49.72 43 PRO B CA 1
ATOM 1500 C C . PRO B 1 43 ? 12.984 19.344 17.312 1 49.72 43 PRO B C 1
ATOM 1502 O O . PRO B 1 43 ? 12.562 18.219 17.062 1 49.72 43 PRO B O 1
ATOM 1505 N N . LEU B 1 44 ? 13.438 20.141 16.297 1 57.06 44 LEU B N 1
ATOM 1506 C CA . LEU B 1 44 ? 13.188 19.797 14.898 1 57.06 44 LEU B CA 1
ATOM 1507 C C . LEU B 1 44 ? 14.211 18.781 14.406 1 57.06 44 LEU B C 1
ATOM 1509 O O . LEU B 1 44 ? 13.922 17.984 13.5 1 57.06 44 LEU B O 1
ATOM 1513 N N . THR B 1 45 ? 15.312 18.766 15.008 1 63.16 45 THR B N 1
ATOM 1514 C CA . THR B 1 45 ? 16.359 17.859 14.547 1 63.16 45 THR B CA 1
ATOM 1515 C C . THR B 1 45 ? 15.898 16.406 14.648 1 63.16 45 THR B C 1
ATOM 1517 O O . THR B 1 45 ? 16 15.648 13.688 1 63.16 45 THR B O 1
ATOM 1520 N N . PRO B 1 46 ? 15.414 16.172 15.836 1 64.56 46 PRO B N 1
ATOM 1521 C CA . PRO B 1 46 ? 14.977 14.773 15.883 1 64.56 46 PRO B CA 1
ATOM 1522 C C . PRO B 1 46 ? 13.883 14.461 14.867 1 64.56 46 PRO B C 1
ATOM 1524 O O . PRO B 1 46 ? 13.867 13.367 14.289 1 64.56 46 PRO B O 1
ATOM 1527 N N . LEU B 1 47 ? 13.055 15.484 14.594 1 69.62 47 LEU B N 1
ATOM 1528 C CA . LEU B 1 47 ? 11.977 15.258 13.641 1 69.62 47 LEU B CA 1
ATOM 1529 C C . LEU B 1 47 ? 12.523 15.109 12.227 1 69.62 47 LEU B C 1
ATOM 1531 O O . LEU B 1 47 ? 12.008 14.32 11.43 1 69.62 47 LEU B O 1
ATOM 1535 N N . ARG B 1 48 ? 13.602 15.852 12.07 1 75.56 48 ARG B N 1
ATOM 1536 C CA . ARG B 1 48 ? 14.211 15.75 10.75 1 75.56 48 ARG B CA 1
ATOM 1537 C C . ARG B 1 48 ? 14.883 14.391 10.562 1 75.56 48 ARG B C 1
ATOM 1539 O O . ARG B 1 48 ? 14.773 13.781 9.5 1 75.56 48 ARG B O 1
ATOM 1546 N N . VAL B 1 49 ? 15.453 13.961 11.578 1 78.31 49 VAL B N 1
ATOM 1547 C CA . VAL B 1 49 ? 16.109 12.656 11.523 1 78.31 49 VAL B CA 1
ATOM 1548 C C . VAL B 1 49 ? 15.078 11.562 11.312 1 78.31 49 VAL B C 1
ATOM 1550 O O . VAL B 1 49 ? 15.281 10.656 10.5 1 78.31 49 VAL B O 1
ATOM 1553 N N . ILE B 1 50 ? 13.992 11.68 11.922 1 80.5 50 ILE B N 1
ATOM 1554 C CA . ILE B 1 50 ? 12.922 10.695 11.82 1 80.5 50 ILE B CA 1
ATOM 1555 C C . ILE B 1 50 ? 12.336 10.711 10.414 1 80.5 50 ILE B C 1
ATOM 1557 O O . ILE B 1 50 ? 12.031 9.656 9.852 1 80.5 50 ILE B O 1
ATOM 1561 N N . THR B 1 51 ? 12.203 11.852 9.867 1 80.69 51 THR B N 1
ATOM 1562 C CA . THR B 1 51 ? 11.688 11.977 8.508 1 80.69 51 THR B CA 1
ATOM 1563 C C . THR B 1 51 ? 12.656 11.367 7.504 1 80.69 51 THR B C 1
ATOM 1565 O O . THR B 1 51 ? 12.234 10.688 6.559 1 80.69 51 THR B O 1
ATOM 1568 N N . ILE B 1 52 ? 13.891 11.57 7.746 1 84.19 52 ILE B N 1
ATOM 1569 C CA . ILE B 1 52 ? 14.906 11.016 6.867 1 84.19 52 ILE B CA 1
ATOM 1570 C C . ILE B 1 52 ? 14.867 9.484 6.93 1 84.19 52 ILE B C 1
ATOM 1572 O O . ILE B 1 52 ? 14.938 8.812 5.898 1 84.19 52 ILE B O 1
ATOM 1576 N N . LEU B 1 53 ? 14.742 9.008 8.141 1 82.88 53 LEU B N 1
ATOM 1577 C CA . LEU B 1 53 ? 14.641 7.566 8.32 1 82.88 53 LEU B CA 1
ATOM 1578 C C . LEU B 1 53 ? 13.414 7.012 7.613 1 82.88 53 LEU B C 1
ATOM 1580 O O . LEU B 1 53 ? 13.484 5.965 6.965 1 82.88 53 LEU B O 1
ATOM 1584 N N . GLY B 1 54 ? 12.32 7.688 7.695 1 86.12 54 GLY B N 1
ATOM 1585 C CA . GLY B 1 54 ? 11.094 7.285 7.02 1 86.12 54 GLY B CA 1
ATOM 1586 C C . GLY B 1 54 ? 11.234 7.262 5.508 1 86.12 54 GLY B C 1
ATOM 1587 O O . GLY B 1 54 ? 10.82 6.301 4.855 1 86.12 54 GLY B O 1
ATOM 1588 N N . ILE B 1 55 ? 11.852 8.227 5.012 1 86.81 55 ILE B N 1
ATOM 1589 C CA . ILE B 1 55 ? 12.07 8.305 3.572 1 86.81 55 ILE B CA 1
ATOM 1590 C C . ILE B 1 55 ? 13 7.168 3.131 1 86.81 55 ILE B C 1
ATOM 1592 O O . ILE B 1 55 ? 12.805 6.582 2.064 1 86.81 55 ILE B O 1
ATOM 1596 N N . GLY B 1 56 ? 13.961 6.98 4 1 89.88 56 GLY B N 1
ATOM 1597 C CA . GLY B 1 56 ? 14.867 5.879 3.719 1 89.88 56 GLY B CA 1
ATOM 1598 C C . GLY B 1 56 ? 14.156 4.547 3.57 1 89.88 56 GLY B C 1
ATOM 1599 O O . GLY B 1 56 ? 14.469 3.768 2.67 1 89.88 56 GLY B O 1
ATOM 1600 N N . THR B 1 57 ? 13.211 4.25 4.359 1 90.25 57 THR B N 1
ATOM 1601 C CA . THR B 1 57 ? 12.461 3.002 4.277 1 90.25 57 THR B CA 1
ATOM 1602 C C . THR B 1 57 ? 11.664 2.936 2.98 1 90.25 57 THR B C 1
ATOM 1604 O O . THR B 1 57 ? 11.547 1.871 2.367 1 90.25 57 THR B O 1
ATOM 1607 N N . ALA B 1 58 ? 11.156 4.062 2.604 1 89.75 58 ALA B N 1
ATOM 1608 C CA . ALA B 1 58 ? 10.422 4.133 1.343 1 89.75 58 ALA B CA 1
ATOM 1609 C C . ALA B 1 58 ? 11.336 3.842 0.157 1 89.75 58 ALA B C 1
ATOM 1611 O O . ALA B 1 58 ? 10.93 3.178 -0.8 1 89.75 58 ALA B O 1
ATOM 1612 N N . GLN B 1 59 ? 12.516 4.328 0.276 1 91 59 GLN B N 1
ATOM 1613 C CA . GLN B 1 59 ? 13.484 4.094 -0.797 1 91 59 GLN B CA 1
ATOM 1614 C C . GLN B 1 59 ? 13.82 2.613 -0.917 1 91 59 GLN B C 1
ATOM 1616 O O . GLN B 1 59 ? 13.906 2.078 -2.023 1 91 59 GLN B O 1
ATOM 1621 N N . VAL B 1 60 ? 13.945 2.035 0.182 1 92.69 60 VAL B N 1
ATOM 1622 C CA . VAL B 1 60 ? 14.211 0.6 0.185 1 92.69 60 VAL B CA 1
ATOM 1623 C C . VAL B 1 60 ? 13.062 -0.137 -0.502 1 92.69 60 VAL B C 1
ATOM 1625 O O . VAL B 1 60 ? 13.289 -1.016 -1.337 1 92.69 60 VAL B O 1
ATOM 1628 N N . ALA B 1 61 ? 11.891 0.252 -0.175 1 92.88 61 ALA B N 1
ATOM 1629 C CA . ALA B 1 61 ? 10.719 -0.358 -0.798 1 92.88 61 ALA B CA 1
ATOM 1630 C C . ALA B 1 61 ? 10.727 -0.138 -2.309 1 92.88 61 ALA B C 1
ATOM 1632 O O . ALA B 1 61 ? 10.438 -1.058 -3.076 1 92.88 61 ALA B O 1
ATOM 1633 N N . LEU B 1 62 ? 11.117 0.989 -2.725 1 92.81 62 LEU B N 1
ATOM 1634 C CA . LEU B 1 62 ? 11.133 1.315 -4.148 1 92.81 62 LEU B CA 1
ATOM 1635 C C . LEU B 1 62 ? 12.172 0.476 -4.887 1 92.81 62 LEU B C 1
ATOM 1637 O O . LEU B 1 62 ? 11.906 -0.016 -5.984 1 92.81 62 LEU B O 1
ATOM 1641 N N . VAL B 1 63 ? 13.273 0.305 -4.293 1 93.06 63 VAL B N 1
ATOM 1642 C CA . VAL B 1 63 ? 14.328 -0.506 -4.895 1 93.06 63 VAL B CA 1
ATOM 1643 C C . VAL B 1 63 ? 13.859 -1.954 -5.016 1 93.06 63 VAL B C 1
ATOM 1645 O O . VAL B 1 63 ? 14.102 -2.607 -6.035 1 93.06 63 VAL B O 1
ATOM 1648 N N . CYS B 1 64 ? 13.211 -2.365 -3.992 1 92 64 CYS B N 1
ATOM 1649 C CA . CYS B 1 64 ? 12.688 -3.725 -4.027 1 92 64 CYS B CA 1
ATOM 1650 C C . CYS B 1 64 ? 11.656 -3.881 -5.141 1 92 64 CYS B C 1
ATOM 1652 O O . CYS B 1 64 ? 11.633 -4.902 -5.828 1 92 64 CYS B O 1
ATOM 1654 N N . VAL B 1 65 ? 10.844 -2.93 -5.324 1 91.88 65 VAL B N 1
ATOM 1655 C CA . VAL B 1 65 ? 9.844 -2.969 -6.387 1 91.88 65 VAL B CA 1
ATOM 1656 C C . VAL B 1 65 ? 10.539 -3 -7.746 1 91.88 65 VAL B C 1
ATOM 1658 O O . VAL B 1 65 ? 10.133 -3.74 -8.641 1 91.88 65 VAL B O 1
ATOM 1661 N N . TRP B 1 66 ? 11.641 -2.211 -7.812 1 90.94 66 TRP B N 1
ATOM 1662 C CA . TRP B 1 66 ? 12.43 -2.207 -9.039 1 90.94 66 TRP B CA 1
ATOM 1663 C C . TRP B 1 66 ? 12.945 -3.605 -9.359 1 90.94 66 TRP B C 1
ATOM 1665 O O . TRP B 1 66 ? 12.82 -4.078 -10.492 1 90.94 66 TRP B O 1
ATOM 1675 N N . ARG B 1 67 ? 13.383 -4.176 -8.422 1 90.06 67 ARG B N 1
ATOM 1676 C CA . ARG B 1 67 ? 13.906 -5.527 -8.602 1 90.06 67 ARG B CA 1
ATOM 1677 C C . ARG B 1 67 ? 12.789 -6.504 -8.961 1 90.06 67 ARG B C 1
ATOM 1679 O O . ARG B 1 67 ? 12.961 -7.367 -9.82 1 90.06 67 ARG B O 1
ATOM 1686 N N . LEU B 1 68 ? 11.633 -6.355 -8.422 1 86.62 68 LEU B N 1
ATOM 1687 C CA . LEU B 1 68 ? 10.477 -7.207 -8.711 1 86.62 68 LEU B CA 1
ATOM 1688 C C . LEU B 1 68 ? 10.016 -7.027 -10.148 1 86.62 68 LEU B C 1
ATOM 1690 O O . LEU B 1 68 ? 9.703 -8.008 -10.836 1 86.62 68 LEU B O 1
ATOM 1694 N N . VAL B 1 69 ? 10.023 -5.809 -10.547 1 87.31 69 VAL B N 1
ATOM 1695 C CA . VAL B 1 69 ? 9.586 -5.52 -11.906 1 87.31 69 VAL B CA 1
ATOM 1696 C C . VAL B 1 69 ? 10.555 -6.141 -12.906 1 87.31 69 VAL B C 1
ATOM 1698 O O . VAL B 1 69 ? 10.141 -6.648 -13.953 1 87.31 69 VAL B O 1
ATOM 1701 N N . THR B 1 70 ? 11.859 -6.121 -12.594 1 87.12 70 THR B N 1
ATOM 1702 C CA . THR B 1 70 ? 12.852 -6.77 -13.445 1 87.12 70 THR B CA 1
ATOM 1703 C C . THR B 1 70 ? 12.602 -8.273 -13.516 1 87.12 70 THR B C 1
ATOM 1705 O O . THR B 1 70 ? 12.703 -8.875 -14.586 1 87.12 70 THR B O 1
ATOM 1708 N N . MET B 1 71 ? 12.18 -8.781 -12.461 1 83.88 71 MET B N 1
ATOM 1709 C CA . MET B 1 71 ? 11.906 -10.211 -12.398 1 83.88 71 MET B CA 1
ATOM 1710 C C . MET B 1 71 ? 10.672 -10.57 -13.219 1 83.88 71 MET B C 1
ATOM 1712 O O . MET B 1 71 ? 10.625 -11.633 -13.844 1 83.88 71 MET B O 1
ATOM 1716 N N . VAL B 1 72 ? 9.633 -9.695 -13.219 1 81.62 72 VAL B N 1
ATOM 1717 C CA . VAL B 1 72 ? 8.43 -9.898 -14.016 1 81.62 72 VAL B CA 1
ATOM 1718 C C . VAL B 1 72 ? 8.797 -9.93 -15.5 1 81.62 72 VAL B C 1
ATOM 1720 O O . VAL B 1 72 ? 8.266 -10.75 -16.25 1 81.62 7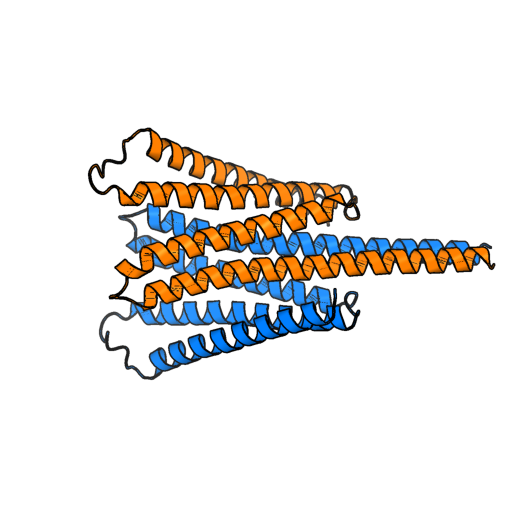2 VAL B O 1
ATOM 1723 N N . ARG B 1 73 ? 9.734 -9.094 -15.805 1 79.06 73 ARG B N 1
ATOM 1724 C CA . ARG B 1 73 ? 10.141 -9.023 -17.203 1 79.06 73 ARG B CA 1
ATOM 1725 C C . ARG B 1 73 ? 10.93 -10.266 -17.609 1 79.06 73 ARG B C 1
ATOM 1727 O O . ARG B 1 73 ? 10.781 -10.766 -18.719 1 79.06 73 ARG B O 1
ATOM 1734 N N . ARG B 1 74 ? 11.641 -10.789 -16.625 1 78 74 ARG B N 1
ATOM 1735 C CA . ARG B 1 74 ? 12.516 -11.914 -16.938 1 78 74 ARG B CA 1
ATOM 1736 C C . ARG B 1 74 ? 11.781 -13.242 -16.766 1 78 74 ARG B C 1
ATOM 1738 O O . ARG B 1 74 ? 12.297 -14.297 -17.141 1 78 74 ARG B O 1
ATOM 1745 N N . GLY B 1 75 ? 10.625 -13.203 -16.25 1 72.75 75 GLY B N 1
ATOM 1746 C CA . GLY B 1 75 ? 9.844 -14.414 -16.062 1 72.75 75 GLY B CA 1
ATOM 1747 C C . GLY B 1 75 ? 10.344 -15.266 -14.914 1 72.75 75 GLY B C 1
ATOM 1748 O O . GLY B 1 75 ? 10.078 -16.469 -14.867 1 72.75 75 GLY B O 1
ATOM 1749 N N . THR B 1 76 ? 11.18 -14.641 -14 1 67.56 76 THR B N 1
ATOM 1750 C CA . THR B 1 76 ? 11.75 -15.383 -12.883 1 67.56 76 THR B CA 1
ATOM 1751 C C . THR B 1 76 ? 10.977 -15.109 -11.602 1 67.56 76 THR B C 1
ATOM 1753 O O . THR B 1 76 ? 11.562 -14.984 -10.523 1 67.56 76 THR B O 1
ATOM 1756 N N . VAL B 1 77 ? 9.695 -15.023 -11.648 1 61.84 77 VAL B N 1
ATOM 1757 C CA . VAL B 1 77 ? 8.844 -14.594 -10.547 1 61.84 77 VAL B CA 1
ATOM 1758 C C . VAL B 1 77 ? 8.781 -15.695 -9.484 1 61.84 77 VAL B C 1
ATOM 1760 O O . VAL B 1 77 ? 8.516 -15.422 -8.312 1 61.84 77 VAL B O 1
ATOM 1763 N N . PHE B 1 78 ? 9.109 -16.922 -9.742 1 62.03 78 PHE B N 1
ATOM 1764 C CA . PHE B 1 78 ? 8.984 -18.031 -8.812 1 62.03 78 PHE B CA 1
ATOM 1765 C C . PHE B 1 78 ? 10.305 -18.281 -8.094 1 62.03 78 PHE B C 1
ATOM 1767 O O . PHE B 1 78 ? 10.516 -19.359 -7.531 1 62.03 78 PHE B O 1
ATOM 1774 N N . SER B 1 79 ? 11.039 -17.219 -8.094 1 67 79 SER B N 1
ATOM 1775 C CA . SER B 1 79 ? 12.273 -17.438 -7.355 1 67 79 SER B CA 1
ATOM 1776 C C . SER B 1 79 ? 12.133 -17.031 -5.895 1 67 79 SER B C 1
ATOM 1778 O O . SER B 1 79 ? 11.242 -16.25 -5.547 1 67 79 SER B O 1
ATOM 1780 N N . HIS B 1 80 ? 12.758 -17.797 -5.062 1 74.44 80 HIS B N 1
ATOM 1781 C CA . HIS B 1 80 ? 12.852 -17.484 -3.643 1 74.44 80 HIS B CA 1
ATOM 1782 C C . HIS B 1 80 ? 13.211 -16.016 -3.428 1 74.44 80 HIS B C 1
ATOM 1784 O O . HIS B 1 80 ? 12.758 -15.398 -2.461 1 74.44 80 HIS B O 1
ATOM 1790 N N . ALA B 1 81 ? 13.734 -15.516 -4.391 1 73.62 81 ALA B N 1
ATOM 1791 C CA . ALA B 1 81 ? 14.188 -14.133 -4.285 1 73.62 81 ALA B CA 1
ATOM 1792 C C . ALA B 1 81 ? 13.008 -13.164 -4.328 1 73.62 81 ALA B C 1
ATOM 1794 O O . ALA B 1 81 ? 12.992 -12.156 -3.611 1 73.62 81 ALA B O 1
ATOM 1795 N N . ALA B 1 82 ? 11.992 -13.461 -5.066 1 76.56 82 ALA B N 1
ATOM 1796 C CA . ALA B 1 82 ? 10.812 -12.602 -5.172 1 76.56 82 ALA B CA 1
ATOM 1797 C C . ALA B 1 82 ? 10.102 -12.484 -3.828 1 76.56 82 ALA B C 1
ATOM 1799 O O . ALA B 1 82 ? 9.727 -11.391 -3.408 1 76.56 82 ALA B O 1
ATOM 1800 N N . PHE B 1 83 ? 10.039 -13.508 -3.1 1 84.12 83 PHE B N 1
ATOM 1801 C CA . PHE B 1 83 ? 9.375 -13.516 -1.801 1 84.12 83 PHE B CA 1
ATOM 1802 C C . PHE B 1 83 ? 10.195 -12.734 -0.774 1 84.12 83 PHE B C 1
ATOM 1804 O O . PHE B 1 83 ? 9.633 -12.055 0.088 1 84.12 83 PHE B O 1
ATOM 1811 N N . ARG B 1 84 ? 11.469 -12.82 -0.994 1 86.88 84 ARG B N 1
ATOM 1812 C CA . ARG B 1 84 ? 12.336 -12.078 -0.081 1 86.88 84 ARG B CA 1
ATOM 1813 C C . ARG B 1 84 ? 12.156 -10.57 -0.261 1 86.88 84 ARG B C 1
ATOM 1815 O O . ARG B 1 84 ? 12.102 -9.828 0.72 1 86.88 84 ARG B O 1
ATOM 1822 N N . TYR B 1 85 ? 12.039 -10.203 -1.494 1 89.75 85 TYR B N 1
ATOM 1823 C CA . TYR B 1 85 ? 11.836 -8.789 -1.77 1 89.75 85 TYR B CA 1
ATOM 1824 C C . TYR B 1 85 ? 10.492 -8.312 -1.229 1 89.75 85 TYR B C 1
ATOM 1826 O O . TYR B 1 85 ? 10.391 -7.203 -0.694 1 89.75 85 TYR B O 1
ATOM 1834 N N . VAL B 1 86 ? 9.469 -9.102 -1.345 1 89.5 86 VAL B N 1
ATOM 1835 C CA . VAL B 1 86 ? 8.156 -8.742 -0.822 1 89.5 86 VAL B CA 1
ATOM 1836 C C . VAL B 1 86 ? 8.211 -8.648 0.702 1 89.5 86 VAL B C 1
ATOM 1838 O O . VAL B 1 86 ? 7.645 -7.73 1.295 1 89.5 86 VAL B O 1
ATOM 1841 N N . ASP B 1 87 ? 8.984 -9.516 1.312 1 91.75 87 ASP B N 1
ATOM 1842 C CA . ASP B 1 87 ? 9.164 -9.477 2.76 1 91.75 87 ASP B CA 1
ATOM 1843 C C . ASP B 1 87 ? 9.883 -8.203 3.191 1 91.75 87 ASP B C 1
ATOM 1845 O O . ASP B 1 87 ? 9.547 -7.605 4.215 1 91.75 87 ASP B O 1
ATOM 1849 N N . VAL B 1 88 ? 10.852 -7.914 2.41 1 92.81 88 VAL B N 1
ATOM 1850 C CA . VAL B 1 88 ? 11.594 -6.691 2.693 1 92.81 88 VAL B CA 1
ATOM 1851 C C . VAL B 1 88 ? 10.672 -5.48 2.562 1 92.81 88 VAL B C 1
ATOM 1853 O O . VAL B 1 88 ? 10.719 -4.562 3.383 1 92.81 88 VAL B O 1
ATOM 1856 N N . ILE B 1 89 ? 9.789 -5.477 1.598 1 93.69 89 ILE B N 1
ATOM 1857 C CA . ILE B 1 89 ? 8.828 -4.395 1.393 1 93.69 89 ILE B CA 1
ATOM 1858 C C . ILE B 1 89 ? 7.898 -4.293 2.602 1 93.69 89 ILE B C 1
ATOM 1860 O O . ILE B 1 89 ? 7.695 -3.207 3.145 1 93.69 89 ILE B O 1
ATOM 1864 N N . ILE B 1 90 ? 7.395 -5.363 3.025 1 94.06 90 ILE B N 1
ATOM 1865 C CA . ILE B 1 90 ? 6.512 -5.402 4.188 1 94.06 90 ILE B CA 1
ATOM 1866 C C . ILE B 1 90 ? 7.25 -4.867 5.414 1 94.06 90 ILE B C 1
ATOM 1868 O O . ILE B 1 90 ? 6.723 -4.023 6.145 1 94.06 90 ILE B O 1
ATOM 1872 N N . GLY B 1 91 ? 8.5 -5.371 5.555 1 94.19 91 GLY B N 1
ATOM 1873 C CA . GLY B 1 91 ? 9.312 -4.906 6.668 1 94.19 91 GLY B CA 1
ATOM 1874 C C . GLY B 1 91 ? 9.562 -3.41 6.637 1 94.19 91 GLY B C 1
ATOM 1875 O O . GLY B 1 91 ? 9.516 -2.746 7.672 1 94.19 91 GLY B O 1
ATOM 1876 N N . ALA B 1 92 ? 9.773 -2.924 5.496 1 94.44 92 ALA B N 1
ATOM 1877 C CA . ALA B 1 92 ? 10.016 -1.494 5.32 1 94.44 92 ALA B CA 1
ATOM 1878 C C . ALA B 1 92 ? 8.773 -0.68 5.668 1 94.44 92 ALA B C 1
ATOM 1880 O O . ALA B 1 92 ? 8.867 0.355 6.332 1 94.44 92 ALA B O 1
ATOM 1881 N N . ILE B 1 93 ? 7.605 -1.128 5.246 1 94.62 93 ILE B N 1
ATOM 1882 C CA . ILE B 1 93 ? 6.355 -0.425 5.52 1 94.62 93 ILE B CA 1
ATOM 1883 C C . ILE B 1 93 ? 6.059 -0.458 7.016 1 94.62 93 ILE B C 1
ATOM 1885 O O . ILE B 1 93 ? 5.672 0.556 7.602 1 94.62 93 ILE B O 1
ATOM 1889 N N . VAL B 1 94 ? 6.328 -1.541 7.668 1 94.62 94 VAL B N 1
ATOM 1890 C CA . VAL B 1 94 ? 6.105 -1.684 9.102 1 94.62 94 VAL B CA 1
ATOM 1891 C C . VAL B 1 94 ? 7.059 -0.767 9.867 1 94.62 94 VAL B C 1
ATOM 1893 O O . VAL B 1 94 ? 6.652 -0.08 10.805 1 94.62 94 VAL B O 1
ATOM 1896 N N . ALA B 1 95 ? 8.273 -0.774 9.438 1 94.31 95 ALA B N 1
ATOM 1897 C CA . ALA B 1 95 ? 9.258 0.108 10.062 1 94.31 95 ALA B CA 1
ATOM 1898 C C . ALA B 1 95 ? 8.836 1.569 9.945 1 94.31 95 ALA B C 1
ATOM 1900 O O . ALA B 1 95 ? 8.93 2.326 10.914 1 94.31 95 ALA B O 1
ATOM 1901 N N . ALA B 1 96 ? 8.359 1.887 8.766 1 93.44 96 ALA B N 1
ATOM 1902 C CA . ALA B 1 96 ? 7.875 3.246 8.547 1 93.44 96 ALA B CA 1
ATOM 1903 C C . ALA B 1 96 ? 6.691 3.557 9.461 1 93.44 96 ALA B C 1
ATOM 1905 O O . ALA B 1 96 ? 6.609 4.645 10.031 1 93.44 96 ALA B O 1
ATOM 1906 N N . ALA B 1 97 ? 5.793 2.594 9.57 1 94.44 97 ALA B N 1
ATOM 1907 C CA . ALA B 1 97 ? 4.645 2.768 10.461 1 94.44 97 ALA B CA 1
ATOM 1908 C C . ALA B 1 97 ? 5.094 2.967 11.906 1 94.44 97 ALA B C 1
ATOM 1910 O O . ALA B 1 97 ? 4.578 3.84 12.609 1 94.44 97 ALA B O 1
ATOM 1911 N N . LEU B 1 98 ? 6.07 2.176 12.328 1 93.25 98 LEU B N 1
ATOM 1912 C CA . LEU B 1 98 ? 6.578 2.273 13.695 1 93.25 98 LEU B CA 1
ATOM 1913 C C . LEU B 1 98 ? 7.219 3.635 13.945 1 93.25 98 LEU B C 1
ATOM 1915 O O . LEU B 1 98 ? 7.004 4.246 14.992 1 93.25 98 LEU B O 1
ATOM 1919 N N . VAL B 1 99 ? 7.973 4.098 13.016 1 91.19 99 VAL B N 1
ATOM 1920 C CA . VAL B 1 99 ? 8.57 5.426 13.109 1 91.19 99 VAL B CA 1
ATOM 1921 C C . VAL B 1 99 ? 7.473 6.48 13.211 1 91.19 99 VAL B C 1
ATOM 1923 O O . VAL B 1 99 ? 7.559 7.398 14.031 1 91.19 99 VAL B O 1
ATOM 1926 N N . TRP B 1 100 ? 6.438 6.355 12.422 1 91 100 TRP B N 1
ATOM 1927 C CA . TRP B 1 100 ? 5.316 7.293 12.445 1 91 100 TRP B CA 1
ATOM 1928 C C . TRP B 1 100 ? 4.613 7.27 13.797 1 91 100 TRP B C 1
ATOM 1930 O O . TRP B 1 100 ? 4.281 8.32 14.344 1 91 100 TRP B O 1
ATOM 1940 N N . PHE B 1 101 ? 4.461 6.113 14.367 1 93.25 101 PHE B N 1
ATOM 1941 C CA . PHE B 1 101 ? 3.818 6.008 15.672 1 93.25 101 PHE B CA 1
ATOM 1942 C C . PHE B 1 101 ? 4.691 6.621 16.766 1 93.25 101 PHE B C 1
ATOM 1944 O O . PHE B 1 101 ? 4.184 7.207 17.719 1 93.25 101 PHE B O 1
ATOM 1951 N N . ALA B 1 102 ? 5.941 6.449 16.609 1 89.62 102 ALA B N 1
ATOM 1952 C CA . ALA B 1 102 ? 6.855 7.082 17.562 1 89.62 102 ALA B CA 1
ATOM 1953 C C . ALA B 1 102 ? 6.742 8.602 17.5 1 89.62 102 ALA B C 1
ATOM 1955 O O . ALA B 1 102 ? 6.664 9.266 18.531 1 89.62 102 ALA B O 1
ATOM 1956 N N . VAL B 1 103 ? 6.684 9.133 16.344 1 87.25 103 VAL B N 1
ATOM 1957 C CA . VAL B 1 103 ? 6.527 10.57 16.156 1 87.25 103 VAL B CA 1
ATOM 1958 C C . VAL B 1 103 ? 5.195 11.031 16.734 1 87.25 103 VAL B C 1
ATOM 1960 O O . VAL B 1 103 ? 5.121 12.07 17.406 1 87.25 103 VAL B O 1
ATOM 1963 N N . THR B 1 104 ? 4.18 10.266 16.469 1 88.44 104 THR B N 1
ATOM 1964 C CA . THR B 1 104 ? 2.855 10.594 16.984 1 88.44 104 THR B CA 1
ATOM 1965 C C . THR B 1 104 ? 2.85 10.594 18.5 1 88.44 104 THR B C 1
ATOM 1967 O O . THR B 1 104 ? 2.279 11.492 19.125 1 88.44 104 THR B O 1
ATOM 1970 N N . ALA B 1 105 ? 3.51 9.664 19.094 1 88.19 105 ALA B N 1
ATOM 1971 C CA . ALA B 1 105 ? 3.562 9.562 20.547 1 88.19 105 ALA B CA 1
ATOM 1972 C C . ALA B 1 105 ? 4.336 10.727 21.156 1 88.19 105 ALA B C 1
ATOM 1974 O O . ALA B 1 105 ? 3.969 11.242 22.219 1 88.19 105 ALA B O 1
ATOM 1975 N N . ILE B 1 106 ? 5.352 11.141 20.5 1 83.69 106 ILE B N 1
ATOM 1976 C CA . ILE B 1 106 ? 6.199 12.219 21 1 83.69 106 ILE B CA 1
ATOM 1977 C C . ILE B 1 106 ? 5.453 13.547 20.891 1 83.69 106 ILE B C 1
ATOM 1979 O O . ILE B 1 106 ? 5.598 14.422 21.734 1 83.69 106 ILE B O 1
ATOM 1983 N N . ASN B 1 107 ? 4.633 13.695 19.875 1 81.94 107 ASN B N 1
ATOM 1984 C CA . ASN B 1 107 ? 3.902 14.938 19.641 1 81.94 107 ASN B CA 1
ATOM 1985 C C . ASN B 1 107 ? 2.619 15 20.469 1 81.94 107 ASN B C 1
ATOM 1987 O O . ASN B 1 107 ? 2.041 16.078 20.641 1 81.94 107 ASN B O 1
ATOM 1991 N N . ALA B 1 108 ? 2.123 13.922 20.938 1 79.44 108 ALA B N 1
ATOM 1992 C CA . ALA B 1 108 ? 0.812 13.797 21.562 1 79.44 108 ALA B CA 1
ATOM 1993 C C . ALA B 1 108 ? 0.697 14.719 22.781 1 79.44 108 ALA B C 1
ATOM 1995 O O . ALA B 1 108 ? -0.313 15.398 22.953 1 79.44 108 ALA B O 1
ATOM 1996 N N . PRO B 1 109 ? 1.714 14.805 23.594 1 72 109 PRO B N 1
ATOM 1997 C CA . PRO B 1 109 ? 1.572 15.656 24.781 1 72 109 PRO B CA 1
ATOM 1998 C C . PRO B 1 109 ? 1.418 17.141 24.438 1 72 109 PRO B C 1
ATOM 2000 O O . PRO B 1 109 ? 0.757 17.875 25.156 1 72 109 PRO B O 1
ATOM 2003 N N . GLY B 1 110 ? 1.938 17.469 23.359 1 69.56 110 GLY B N 1
ATOM 2004 C CA . GLY B 1 110 ? 1.823 18.859 22.938 1 69.56 110 GLY B CA 1
ATOM 2005 C C . GLY B 1 110 ? 0.481 19.188 22.312 1 69.56 110 GLY B C 1
ATOM 2006 O O . GLY B 1 110 ? 0.137 20.359 22.156 1 69.56 110 GLY B O 1
ATOM 2007 N N . GLN B 1 111 ? -0.217 18.141 21.859 1 64.25 111 GLN B N 1
ATOM 2008 C CA . GLN B 1 111 ? -1.492 18.344 21.188 1 64.25 111 GLN B CA 1
ATOM 2009 C C . GLN B 1 111 ? -2.664 18.094 22.125 1 64.25 111 GLN B C 1
ATOM 2011 O O . GLN B 1 111 ? -3.756 17.734 21.688 1 64.25 111 GLN B O 1
ATOM 2016 N N . ARG B 1 112 ? -2.441 18.188 23.328 1 67.5 112 ARG B N 1
ATOM 2017 C CA . ARG B 1 112 ? -3.469 17.922 24.328 1 67.5 112 ARG B CA 1
ATOM 2018 C C . ARG B 1 112 ? -4.688 18.812 24.125 1 67.5 112 ARG B C 1
ATOM 2020 O O . ARG B 1 112 ? -5.82 18.391 24.359 1 67.5 112 ARG B O 1
ATOM 2027 N N . GLU B 1 113 ? -4.426 19.922 23.547 1 68.5 113 GLU B N 1
ATOM 2028 C CA . GLU B 1 113 ? -5.543 20.844 23.328 1 68.5 113 GLU B CA 1
ATOM 2029 C C . GLU B 1 113 ? -6.359 20.438 22.109 1 68.5 113 GLU B C 1
ATOM 2031 O O . GLU B 1 113 ? -7.516 20.844 21.953 1 68.5 113 GLU B O 1
ATOM 2036 N N . ASP B 1 114 ? -5.746 19.688 21.25 1 73.38 114 ASP B N 1
ATOM 2037 C CA . ASP B 1 114 ? -6.457 19.25 20.047 1 73.38 114 ASP B CA 1
ATOM 2038 C C . ASP B 1 114 ? -6.352 17.734 19.859 1 73.38 114 ASP B C 1
ATOM 2040 O O . ASP B 1 114 ? -5.551 17.266 19.047 1 73.38 114 ASP B O 1
ATOM 2044 N N . PRO B 1 115 ? -7.105 17 20.641 1 74.38 115 PRO B N 1
ATOM 2045 C CA . PRO B 1 115 ? -7.055 15.531 20.562 1 74.38 115 PRO B CA 1
ATOM 2046 C C . PRO B 1 115 ? -7.348 15 19.172 1 74.38 115 PRO B C 1
ATOM 2048 O O . PRO B 1 115 ? -6.953 13.875 18.844 1 74.38 115 PRO B O 1
ATOM 2051 N N . GLY B 1 116 ? -8 15.859 18.406 1 75.62 116 GLY B N 1
ATOM 2052 C CA . GLY B 1 116 ? -8.312 15.461 17.031 1 75.62 116 GLY B CA 1
ATOM 2053 C C . GLY B 1 116 ? -7.082 15.227 16.188 1 75.62 116 GLY B C 1
ATOM 2054 O O . GLY B 1 116 ? -7.035 14.273 15.398 1 75.62 116 GLY B O 1
ATOM 2055 N N . VAL B 1 117 ? -6.09 16.016 16.422 1 79.12 117 VAL B N 1
ATOM 2056 C CA . VAL B 1 117 ? -4.863 15.891 15.633 1 79.12 117 VAL B CA 1
ATOM 2057 C C . VAL B 1 117 ? -4.184 14.555 15.945 1 79.12 117 VAL B C 1
ATOM 2059 O O . VAL B 1 117 ? -3.729 13.859 15.039 1 79.12 117 VAL B O 1
ATOM 2062 N N . THR B 1 118 ? -4.117 14.195 17.203 1 82.56 118 THR B N 1
ATOM 2063 C CA . THR B 1 118 ? -3.494 12.945 17.609 1 82.56 118 THR B CA 1
ATOM 2064 C C . THR B 1 118 ? -4.258 11.75 17.047 1 82.56 118 THR B C 1
ATOM 2066 O O . THR B 1 118 ? -3.65 10.773 16.609 1 82.56 118 THR B O 1
ATOM 2069 N N . LEU B 1 119 ? -5.492 11.914 17.031 1 80.62 119 LEU B N 1
ATOM 2070 C CA . LEU B 1 119 ? -6.324 10.836 16.516 1 80.62 119 LEU B CA 1
ATOM 2071 C C . LEU B 1 119 ? -6.109 10.68 15.008 1 80.62 119 LEU B C 1
ATOM 2073 O O . LEU B 1 119 ? -6.012 9.555 14.508 1 80.62 119 LEU B O 1
ATOM 2077 N N . ILE B 1 120 ? -6.016 11.742 14.328 1 81.62 120 IL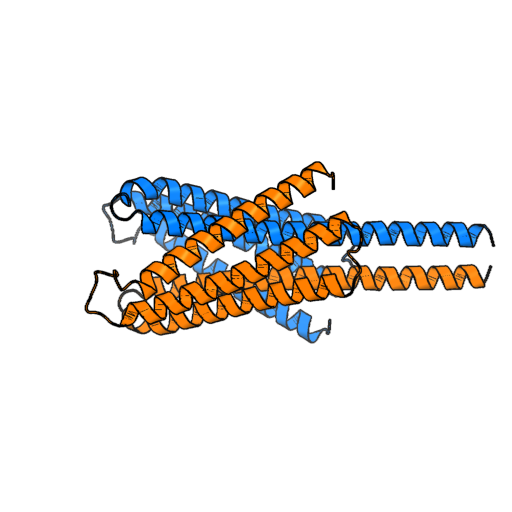E B N 1
ATOM 2078 C CA . ILE B 1 120 ? -5.785 11.711 12.891 1 81.62 120 ILE B CA 1
ATOM 2079 C C . ILE B 1 120 ? -4.418 11.094 12.602 1 81.62 120 ILE B C 1
ATOM 2081 O O . ILE B 1 120 ? -4.285 10.258 11.703 1 81.62 120 ILE B O 1
ATOM 2085 N N . MET B 1 121 ? -3.451 11.531 13.398 1 87.31 121 MET B N 1
ATOM 2086 C CA . MET B 1 121 ? -2.105 10.992 13.211 1 87.31 121 MET B CA 1
ATOM 2087 C C . MET B 1 121 ? -2.076 9.492 13.469 1 87.31 121 MET B C 1
ATOM 2089 O O . MET B 1 121 ? -1.448 8.742 12.727 1 87.31 121 MET B O 1
ATOM 2093 N N . ALA B 1 122 ? -2.746 9.109 14.5 1 88.19 122 ALA B N 1
ATOM 2094 C CA . ALA B 1 122 ? -2.834 7.684 14.805 1 88.19 122 ALA B CA 1
ATOM 2095 C C . ALA B 1 122 ? -3.518 6.922 13.672 1 88.19 122 ALA B C 1
ATOM 2097 O O . ALA B 1 122 ? -3.08 5.832 13.297 1 88.19 122 ALA B O 1
ATOM 2098 N N . GLY B 1 123 ? -4.555 7.473 13.133 1 86.94 123 GLY B N 1
ATOM 2099 C CA . GLY B 1 123 ? -5.266 6.887 12.008 1 86.94 123 GLY B CA 1
ATOM 2100 C C . GLY B 1 123 ? -4.395 6.695 10.781 1 86.94 123 GLY B C 1
ATOM 2101 O O . GLY B 1 123 ? -4.477 5.664 10.109 1 86.94 123 GLY B O 1
ATOM 2102 N N . VAL B 1 124 ? -3.582 7.641 10.531 1 88.94 124 VAL B N 1
ATOM 2103 C CA . VAL B 1 124 ? -2.65 7.551 9.414 1 88.94 124 VAL B CA 1
ATOM 2104 C C . VAL B 1 124 ? -1.709 6.363 9.617 1 88.94 124 VAL B C 1
ATOM 2106 O O . VAL B 1 124 ? -1.448 5.602 8.68 1 88.94 124 VAL B O 1
ATOM 2109 N N . GLY B 1 125 ? -1.223 6.266 10.836 1 92.19 125 GLY B N 1
ATOM 2110 C CA . GLY B 1 125 ? -0.378 5.125 11.148 1 92.19 125 GLY B CA 1
ATOM 2111 C C . GLY B 1 125 ? -1.066 3.793 10.922 1 92.19 125 GLY B C 1
ATOM 2112 O O . GLY B 1 125 ? -0.475 2.873 10.352 1 92.19 125 GLY B O 1
ATOM 2113 N N . VAL B 1 126 ? -2.25 3.746 11.297 1 91.25 126 VAL B N 1
ATOM 2114 C CA . VAL B 1 126 ? -3.029 2.527 11.109 1 91.25 126 VAL B CA 1
ATOM 2115 C C . VAL B 1 126 ? -3.223 2.262 9.617 1 91.25 126 VAL B C 1
ATOM 2117 O O . VAL B 1 126 ? -3.15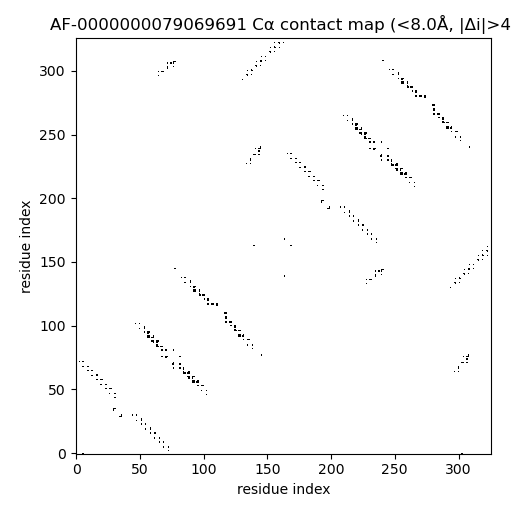6 1.115 9.172 1 91.25 126 VAL B O 1
ATOM 2120 N N . ALA B 1 127 ? -3.438 3.303 8.898 1 91.5 127 ALA B N 1
ATOM 2121 C CA . ALA B 1 127 ? -3.572 3.17 7.449 1 91.5 127 ALA B CA 1
ATOM 2122 C C . ALA B 1 127 ? -2.303 2.596 6.828 1 91.5 127 ALA B C 1
ATOM 2124 O O . ALA B 1 127 ? -2.367 1.727 5.957 1 91.5 127 ALA B O 1
ATOM 2125 N N . VAL B 1 128 ? -1.175 3.047 7.258 1 93.56 128 VAL B N 1
ATOM 2126 C CA . VAL B 1 128 ? 0.1 2.537 6.762 1 93.56 128 VAL B CA 1
ATOM 2127 C C . VAL B 1 128 ? 0.231 1.055 7.102 1 93.56 128 VAL B C 1
ATOM 2129 O O . VAL B 1 128 ? 0.647 0.254 6.262 1 93.56 128 VAL B O 1
ATOM 2132 N N . LEU B 1 129 ? -0.177 0.729 8.312 1 93.56 129 LEU B N 1
ATOM 2133 C CA . LEU B 1 129 ? -0.172 -0.677 8.703 1 93.56 129 LEU B CA 1
ATOM 2134 C C . LEU B 1 129 ? -1.135 -1.483 7.836 1 93.56 129 LEU B C 1
ATOM 2136 O O . LEU B 1 129 ? -0.868 -2.645 7.52 1 93.56 129 LEU B O 1
ATOM 2140 N N . GLY B 1 130 ? -2.207 -0.899 7.531 1 93.06 130 GLY B N 1
ATOM 2141 C CA . GLY B 1 130 ? -3.137 -1.528 6.605 1 93.06 130 GLY B CA 1
ATOM 2142 C C . GLY B 1 130 ? -2.518 -1.849 5.262 1 93.06 130 GLY B C 1
ATOM 2143 O O . GLY B 1 130 ? -2.77 -2.912 4.691 1 93.06 130 GLY B O 1
ATOM 2144 N N . VAL B 1 131 ? -1.727 -0.973 4.793 1 93.69 131 VAL B N 1
ATOM 2145 C CA . VAL B 1 131 ? -1.005 -1.21 3.549 1 93.69 131 VAL B CA 1
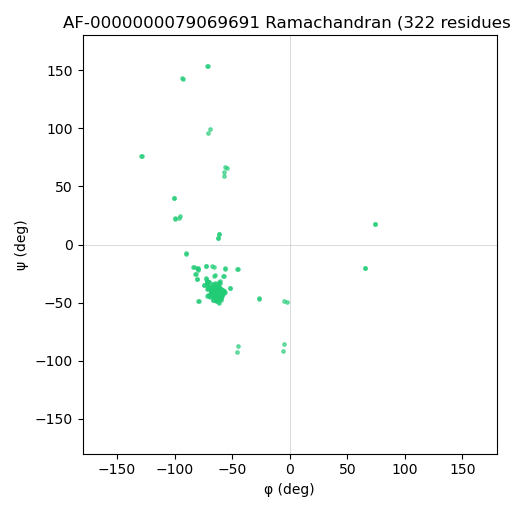ATOM 2146 C C . VAL B 1 131 ? -0.099 -2.43 3.701 1 93.69 131 VAL B C 1
ATOM 2148 O O . VAL B 1 131 ? -0.07 -3.301 2.828 1 93.69 131 VAL B O 1
ATOM 2151 N N . ALA B 1 132 ? 0.583 -2.469 4.789 1 94.44 132 ALA B N 1
ATOM 2152 C CA . ALA B 1 132 ? 1.426 -3.633 5.055 1 94.44 132 ALA B CA 1
ATOM 2153 C C . ALA B 1 132 ? 0.601 -4.918 5.066 1 94.44 132 ALA B C 1
ATOM 2155 O O . ALA B 1 132 ? 1.034 -5.945 4.539 1 94.44 132 ALA B O 1
ATOM 2156 N N . LEU B 1 133 ? -0.531 -4.793 5.617 1 93.19 133 LEU B N 1
ATOM 2157 C CA . LEU B 1 133 ? -1.418 -5.949 5.691 1 93.19 133 LEU B CA 1
ATOM 2158 C C . LEU B 1 133 ? -1.862 -6.387 4.301 1 93.19 133 LEU B C 1
ATOM 2160 O O . LEU B 1 133 ? -1.899 -7.582 4.004 1 93.19 133 LEU B O 1
ATOM 2164 N N . ILE B 1 134 ? -2.168 -5.453 3.502 1 93.38 134 ILE B N 1
ATOM 2165 C CA . ILE B 1 134 ? -2.58 -5.738 2.133 1 93.38 134 ILE B CA 1
ATOM 2166 C C . ILE B 1 134 ? -1.46 -6.473 1.398 1 93.38 134 ILE B C 1
ATOM 2168 O O . ILE B 1 134 ? -1.699 -7.496 0.752 1 93.38 134 ILE B O 1
ATOM 2172 N N . VAL B 1 135 ? -0.279 -5.992 1.504 1 93.31 135 VAL B N 1
ATOM 2173 C CA . VAL B 1 135 ? 0.867 -6.602 0.837 1 93.31 135 VAL B CA 1
ATOM 2174 C C . VAL B 1 135 ? 1.105 -8 1.398 1 93.31 135 VAL B C 1
ATOM 2176 O O . VAL B 1 135 ? 1.396 -8.938 0.648 1 93.31 135 VAL B O 1
ATOM 2179 N N . LEU B 1 136 ? 0.941 -8.172 2.674 1 92 136 LEU B N 1
ATOM 2180 C CA . LEU B 1 136 ? 1.102 -9.469 3.318 1 92 136 LEU B CA 1
ATOM 2181 C C . LEU B 1 136 ? 0.091 -10.477 2.777 1 92 136 LEU B C 1
ATOM 2183 O O . LEU B 1 136 ? 0.449 -11.609 2.453 1 92 136 LEU B O 1
ATOM 2187 N N . VAL B 1 137 ? -1.067 -10.039 2.656 1 89.69 137 VAL B N 1
ATOM 2188 C CA . VAL B 1 137 ? -2.113 -10.914 2.139 1 89.69 137 VAL B CA 1
ATOM 2189 C C . VAL B 1 137 ? -1.793 -11.312 0.7 1 89.69 137 VAL B C 1
ATOM 2191 O O . VAL B 1 137 ? -1.921 -12.484 0.328 1 89.69 137 VAL B O 1
ATOM 2194 N N . LEU B 1 138 ? -1.358 -10.383 -0.062 1 89.44 138 LEU B N 1
ATOM 2195 C CA . LEU B 1 138 ? -1.009 -10.68 -1.447 1 89.44 138 LEU B CA 1
ATOM 2196 C C . LEU B 1 138 ? 0.171 -11.648 -1.517 1 89.44 138 LEU B C 1
ATOM 2198 O O . LEU B 1 138 ? 0.187 -12.555 -2.35 1 89.44 138 LEU B O 1
ATOM 2202 N N . ARG B 1 139 ? 1.047 -11.469 -0.636 1 86.19 139 ARG B N 1
ATOM 2203 C CA . ARG B 1 139 ? 2.186 -12.375 -0.561 1 86.19 139 ARG B CA 1
ATOM 2204 C C . ARG B 1 139 ? 1.733 -13.789 -0.231 1 86.19 139 ARG B C 1
ATOM 2206 O O . ARG B 1 139 ? 2.264 -14.766 -0.777 1 86.19 139 ARG B O 1
ATOM 2213 N N . MET B 1 140 ? 0.876 -13.891 0.665 1 86.5 140 MET B N 1
ATOM 2214 C CA . MET B 1 140 ? 0.349 -15.203 1.043 1 86.5 140 MET B CA 1
ATOM 2215 C C . MET B 1 140 ? -0.394 -15.844 -0.123 1 86.5 140 MET B C 1
ATOM 2217 O O . MET B 1 140 ? -0.243 -17.047 -0.375 1 86.5 140 MET B O 1
ATOM 2221 N N . LEU B 1 141 ? -1.089 -15.117 -0.822 1 82.19 141 LEU B N 1
ATOM 2222 C CA . LEU B 1 141 ? -1.783 -15.617 -2.002 1 82.19 141 LEU B CA 1
ATOM 2223 C C . LEU B 1 141 ? -0.79 -16.109 -3.047 1 82.19 141 LEU B C 1
ATOM 2225 O O . LEU B 1 141 ? -1.005 -17.156 -3.67 1 82.19 141 LEU B O 1
ATOM 2229 N N . LEU B 1 142 ? 0.258 -15.383 -3.197 1 82.31 142 LEU B N 1
ATOM 2230 C CA . LEU B 1 142 ? 1.309 -15.766 -4.133 1 82.31 142 LEU B CA 1
ATOM 2231 C C . LEU B 1 142 ? 1.946 -17.094 -3.725 1 82.31 142 LEU B C 1
ATOM 2233 O O . LEU B 1 142 ? 2.16 -17.969 -4.562 1 82.31 142 LEU B O 1
ATOM 2237 N N . ALA B 1 143 ? 2.195 -17.203 -2.461 1 83.31 143 ALA B N 1
ATOM 2238 C CA . ALA B 1 143 ? 2.795 -18.422 -1.935 1 83.31 143 ALA B CA 1
ATOM 2239 C C . ALA B 1 143 ? 1.865 -19.609 -2.131 1 83.31 143 ALA B C 1
ATOM 2241 O O . ALA B 1 143 ? 2.314 -20.703 -2.48 1 83.31 143 ALA B O 1
ATOM 2242 N N . GLN B 1 144 ? 0.68 -19.391 -1.908 1 77.56 144 GLN B N 1
ATOM 2243 C CA . GLN B 1 144 ? -0.305 -20.453 -2.078 1 77.56 144 GLN B CA 1
ATOM 2244 C C . GLN B 1 144 ? -0.442 -20.844 -3.547 1 77.56 144 GLN B C 1
ATOM 2246 O O . GLN B 1 144 ? -0.58 -22.031 -3.869 1 77.56 144 GLN B O 1
ATOM 2251 N N . ALA B 1 145 ? -0.438 -19.953 -4.344 1 76.19 145 ALA B N 1
ATOM 2252 C CA . ALA B 1 145 ? -0.527 -20.203 -5.777 1 76.19 145 ALA B CA 1
ATOM 2253 C C . ALA B 1 145 ? 0.674 -21.016 -6.266 1 76.19 145 ALA B C 1
ATOM 2255 O O . ALA B 1 145 ? 0.526 -21.938 -7.07 1 76.19 145 ALA B O 1
ATOM 2256 N N . VAL B 1 146 ? 1.773 -20.703 -5.762 1 77.31 146 VAL B N 1
ATOM 2257 C CA . VAL B 1 146 ? 2.992 -21.406 -6.141 1 77.31 146 VAL B CA 1
ATOM 2258 C C . VAL B 1 146 ? 2.957 -22.828 -5.59 1 77.31 146 VAL B C 1
ATOM 2260 O O . VAL B 1 146 ? 3.354 -23.781 -6.273 1 77.31 146 VAL B O 1
ATOM 2263 N N . ALA B 1 147 ? 2.533 -22.953 -4.352 1 77 147 ALA B N 1
ATOM 2264 C CA . ALA B 1 147 ? 2.445 -24.281 -3.746 1 77 147 ALA B CA 1
ATOM 2265 C C . ALA B 1 147 ? 1.479 -25.172 -4.52 1 77 147 ALA B C 1
ATOM 2267 O O . ALA B 1 147 ? 1.748 -26.359 -4.719 1 77 147 ALA B O 1
ATOM 2268 N N . ARG B 1 148 ? 0.455 -24.656 -4.898 1 72.81 148 ARG B N 1
ATOM 2269 C CA . ARG B 1 148 ? -0.52 -25.422 -5.668 1 72.81 148 ARG B CA 1
ATOM 2270 C C . ARG B 1 148 ? 0.039 -25.797 -7.035 1 72.81 148 ARG B C 1
ATOM 2272 O O . ARG B 1 148 ? -0.268 -26.859 -7.566 1 72.81 148 ARG B O 1
ATOM 2279 N N . ASP B 1 149 ? 0.807 -24.922 -7.527 1 71.81 149 ASP B N 1
ATOM 2280 C CA . ASP B 1 149 ? 1.46 -25.219 -8.797 1 71.81 149 ASP B CA 1
ATOM 2281 C C . ASP B 1 149 ? 2.428 -26.391 -8.664 1 71.81 149 ASP B C 1
ATOM 2283 O O . ASP B 1 149 ? 2.471 -27.266 -9.523 1 71.81 149 ASP B O 1
ATOM 2287 N N . VAL B 1 150 ? 3.102 -26.359 -7.668 1 71.75 150 VAL B N 1
ATOM 2288 C CA . VAL B 1 150 ? 4.062 -27.422 -7.426 1 71.75 150 VAL B CA 1
ATOM 2289 C C . VAL B 1 150 ? 3.326 -28.734 -7.199 1 71.75 150 VAL B C 1
ATOM 2291 O O . VAL B 1 150 ? 3.734 -29.781 -7.711 1 71.75 150 VAL B O 1
ATOM 2294 N N . GLU B 1 151 ? 2.303 -28.688 -6.492 1 72.06 151 GLU B N 1
ATOM 2295 C CA . GLU B 1 151 ? 1.51 -29.875 -6.242 1 72.06 151 GLU B CA 1
ATOM 2296 C C . GLU B 1 151 ? 0.912 -30.438 -7.535 1 72.06 151 GLU B C 1
ATOM 2298 O O . GLU B 1 151 ? 0.922 -31.641 -7.762 1 72.06 151 GLU B O 1
ATOM 2303 N N . ALA B 1 152 ? 0.424 -29.672 -8.367 1 71.81 152 ALA B N 1
ATOM 2304 C CA . ALA B 1 152 ? -0.154 -30.078 -9.641 1 71.81 152 ALA B CA 1
ATOM 2305 C C . ALA B 1 152 ? 0.909 -30.688 -10.555 1 71.81 152 ALA B C 1
ATOM 2307 O O . ALA B 1 152 ? 0.655 -31.688 -11.227 1 71.81 152 ALA B O 1
ATOM 2308 N N . ALA B 1 153 ? 2.023 -30.125 -10.523 1 69.62 153 ALA B N 1
ATOM 2309 C CA . ALA B 1 153 ? 3.125 -30.641 -11.328 1 69.62 153 ALA B CA 1
ATOM 2310 C C . ALA B 1 153 ? 3.562 -32.031 -10.828 1 69.62 153 ALA B C 1
ATOM 2312 O O . ALA B 1 153 ? 3.879 -32.906 -11.633 1 69.62 153 ALA B O 1
ATOM 2313 N N . GLN B 1 154 ? 3.561 -32.125 -9.555 1 68.44 154 GLN B N 1
ATOM 2314 C CA . GLN B 1 154 ? 3.932 -33.406 -8.969 1 68.44 154 GLN B CA 1
ATOM 2315 C C . GLN B 1 154 ? 2.896 -34.469 -9.297 1 68.44 154 GLN B C 1
ATOM 2317 O O . GLN B 1 154 ? 3.252 -35.594 -9.609 1 68.44 154 GLN B O 1
ATOM 2322 N N . MET B 1 155 ? 1.664 -34.094 -9.156 1 73.31 155 MET B N 1
ATOM 2323 C CA . MET B 1 155 ? 0.594 -35.031 -9.484 1 73.31 155 MET B CA 1
ATOM 2324 C C . MET B 1 155 ? 0.67 -35.469 -10.945 1 73.31 155 MET B C 1
ATOM 2326 O O . MET B 1 155 ? 0.481 -36.625 -11.273 1 73.31 155 MET B O 1
ATOM 2330 N N . GLN B 1 156 ? 1.001 -34.625 -11.844 1 65.19 156 GLN B N 1
ATOM 2331 C CA . GLN B 1 156 ? 1.14 -34.906 -13.266 1 65.19 156 GLN B CA 1
ATOM 2332 C C . GLN B 1 156 ? 2.342 -35.812 -13.531 1 65.19 156 GLN B C 1
ATOM 2334 O O . GLN B 1 156 ? 2.281 -36.719 -14.375 1 65.19 156 GLN B O 1
ATOM 2339 N N . ALA B 1 157 ? 3.367 -35.594 -12.875 1 70.12 157 ALA B N 1
ATOM 2340 C CA . ALA B 1 157 ? 4.551 -36.438 -13 1 70.12 157 ALA B CA 1
ATOM 2341 C C . ALA B 1 157 ? 4.246 -37.875 -12.562 1 70.12 157 ALA B C 1
ATOM 2343 O O . ALA B 1 157 ? 4.684 -38.812 -13.211 1 70.12 157 ALA B O 1
ATOM 2344 N N . GLU B 1 158 ? 3.58 -38 -11.516 1 70.5 158 GLU B N 1
ATOM 2345 C CA . GLU B 1 158 ? 3.209 -39.312 -11.008 1 70.5 158 GLU B CA 1
ATOM 2346 C C . GLU B 1 158 ? 2.309 -40.031 -12 1 70.5 158 GLU B C 1
ATOM 2348 O O . GLU B 1 158 ? 2.469 -41.25 -12.219 1 70.5 158 GLU B O 1
ATOM 2353 N N . LEU B 1 159 ? 1.382 -39.375 -12.609 1 68.5 159 LEU B N 1
ATOM 2354 C CA . LEU B 1 159 ? 0.486 -39.969 -13.594 1 68.5 159 LEU B CA 1
ATOM 2355 C C . LEU B 1 159 ? 1.247 -40.344 -14.852 1 68.5 159 LEU B C 1
ATOM 2357 O O . LEU B 1 159 ? 0.96 -41.375 -15.461 1 68.5 159 LEU B O 1
ATOM 2361 N N . GLY B 1 160 ? 2.102 -39.531 -15.18 1 65.62 160 GLY B N 1
ATOM 2362 C CA . GLY B 1 160 ? 2.953 -39.844 -16.312 1 65.62 160 GLY B CA 1
ATOM 2363 C C . GLY B 1 160 ? 3.791 -41.094 -16.094 1 65.62 160 GLY B C 1
ATOM 2364 O O . GLY B 1 160 ? 4.027 -41.844 -17.031 1 65.62 160 GLY B O 1
ATOM 2365 N N . GLU B 1 161 ? 4.191 -41.344 -14.898 1 66.69 161 GLU B N 1
ATOM 2366 C CA . GLU B 1 161 ? 4.996 -42.5 -14.57 1 66.69 161 GLU B CA 1
ATOM 2367 C C . GLU B 1 161 ? 4.164 -43.781 -14.625 1 66.69 161 GLU B C 1
ATOM 2369 O O . GLU B 1 161 ? 4.688 -44.875 -14.906 1 66.69 161 GLU B O 1
ATOM 2374 N N . VAL B 1 162 ? 2.863 -43.656 -14.336 1 71.62 162 VAL B N 1
ATOM 2375 C CA . VAL B 1 162 ? 1.995 -44.844 -14.281 1 71.62 162 VAL B CA 1
ATOM 2376 C C . VAL B 1 162 ? 1.592 -45.25 -15.695 1 71.62 162 VAL B C 1
ATOM 2378 O O . VAL B 1 162 ? 1.422 -46.438 -15.977 1 71.62 162 VAL B O 1
ATOM 2381 N N . ILE B 1 163 ? 1.509 -44.281 -16.609 1 55.62 163 ILE B N 1
ATOM 2382 C CA . ILE B 1 163 ? 1.178 -44.656 -17.984 1 55.62 163 ILE B CA 1
ATOM 2383 C C . ILE B 1 163 ? 2.424 -45.188 -18.688 1 55.62 163 ILE B C 1
ATOM 2385 O O . ILE B 1 163 ? 2.35 -46.156 -19.453 1 55.62 163 ILE B O 1
#

Radius of gyration: 23.1 Å; Cα contacts (8 Å, |Δi|>4): 237; chains: 2; bounding box: 51×76×50 Å